Protein AF-A0A3B3X382-F1 (afdb_monomer)

Mean predicted aligned error: 16.46 Å

InterPro domains:
  IPR008952 Tetraspanin, EC2 domain superfamily [G3DSA:1.10.1450.10] (121-211)
  IPR008952 Tetraspanin, EC2 domain superfamily [SSF48652] (139-211)
  IPR018499 Tetraspanin/Peripherin [PF00335] (90-226)
  IPR018499 Tetraspanin/Peripherin [PTHR19282] (89-224)

Sequence (233 aa):
MKSNYKYLLTQAHHWERSIGQPRATQTDIGHANTNTFVRAIMRDKYILHVCFWKQRDLDRHSKKKVSRSGFKCLASVLTASPPCSLHGVICILLFFMIVLLVFIAEVAGAVVILVFRPQADALFEKIGTAAVANIKKDFGSSSDITGLWNTTMGTLKCCGFYNYTDFTESPYYTAHNNSYPPHCCPDSSPCNGTVNTDGCFPKIKMLIDKNTVVIVGAGLGIAALEVRPQLPS

Secondary structure (DSSP, 8-state):
--HHHHHHHHHHHHHHHHS------TTSSS---HHHHHHHHHH-TTHHHHHHHTTTSSSSS------TTSHHHHHHHHH------S-HHHHHHHHHHHHHHHHHHHHHHHHHHHHTHHHHHHHHHHHHHHHHHHHHHHBTTBHHHHHHHHHHHHHHT--SSS-GGGGTTSHHHHHTTTPPPGGG-SS-SS-SSPPP---HHHHHHHHHHHHHHHHHHHHHHHHHHHHS-----

Solvent-accessible surface area (backbone atoms only — not comparable to full-atom values): 13851 Å² total; per-residue (Å²): 127,74,68,64,54,56,55,53,51,54,52,52,56,53,47,61,69,66,56,67,75,77,78,76,60,92,72,76,82,79,70,79,50,69,69,59,56,55,49,50,70,72,62,48,94,49,68,81,49,53,74,64,52,71,72,68,73,80,80,80,84,73,101,64,95,63,88,70,69,73,71,52,56,65,52,54,68,69,73,63,68,72,84,89,80,84,56,77,65,59,60,53,51,53,51,52,53,53,49,52,52,50,52,53,50,53,53,52,50,51,50,50,55,65,74,42,46,74,58,47,56,58,47,51,52,54,49,47,54,52,48,39,53,45,35,28,66,33,23,65,72,35,69,67,57,33,51,51,50,52,49,51,18,60,74,67,72,15,10,46,57,72,25,47,70,39,41,59,80,4,49,37,17,68,73,48,81,74,40,76,62,55,62,26,22,88,88,46,71,76,61,89,74,64,65,39,65,47,8,37,53,62,49,50,52,51,53,46,68,73,42,40,69,59,55,52,49,52,52,52,51,51,55,51,63,70,63,51,77,86,68,87,127

Radius of gyration: 25.03 Å; Cα contacts (8 Å, |Δi|>4): 144; chains: 1; bounding box: 63×42×67 Å

Structure (mmCIF, N/CA/C/O backbone):
data_AF-A0A3B3X382-F1
#
_entry.id   AF-A0A3B3X382-F1
#
loop_
_atom_site.group_PDB
_atom_site.id
_atom_site.type_symbol
_atom_site.label_atom_id
_atom_site.label_alt_id
_atom_site.label_comp_id
_atom_site.label_asym_id
_atom_site.label_entity_id
_atom_site.label_seq_id
_atom_site.pdbx_PDB_ins_code
_atom_site.Cartn_x
_atom_site.Cartn_y
_atom_site.Cartn_z
_atom_site.occupancy
_atom_site.B_iso_or_equiv
_atom_site.auth_seq_id
_atom_site.auth_comp_id
_atom_site.auth_asym_id
_atom_site.auth_atom_id
_atom_site.pdbx_PDB_model_num
ATOM 1 N N . MET A 1 1 ? 39.954 -1.724 33.503 1.00 46.84 1 MET A N 1
ATOM 2 C CA . MET A 1 1 ? 38.634 -1.527 32.848 1.00 46.84 1 MET A CA 1
ATOM 3 C C . MET A 1 1 ? 38.536 -1.967 31.376 1.00 46.84 1 MET A C 1
ATOM 5 O O . MET A 1 1 ? 37.418 -2.128 30.916 1.00 46.84 1 MET A O 1
ATOM 9 N N . LYS A 1 2 ? 39.625 -2.221 30.623 1.00 48.00 2 LYS A N 1
ATOM 10 C CA . LYS A 1 2 ? 39.536 -2.706 29.218 1.00 48.00 2 LYS A CA 1
ATOM 11 C C . LYS A 1 2 ? 39.397 -4.235 29.042 1.00 48.00 2 LYS A C 1
ATOM 13 O O . LYS A 1 2 ? 39.002 -4.670 27.968 1.00 48.00 2 LYS A O 1
ATOM 18 N N . SER A 1 3 ? 39.681 -5.040 30.073 1.00 44.41 3 SER A N 1
ATOM 19 C CA . SER A 1 3 ? 39.637 -6.516 29.981 1.00 44.41 3 SER A CA 1
ATOM 20 C C . SER A 1 3 ? 38.204 -7.082 29.998 1.00 44.41 3 SER A C 1
ATOM 22 O O . SER A 1 3 ? 37.852 -7.927 29.180 1.00 44.41 3 SER A O 1
ATOM 24 N N . ASN A 1 4 ? 37.321 -6.524 30.835 1.00 47.81 4 ASN A N 1
ATOM 25 C CA . ASN A 1 4 ? 35.939 -7.012 30.976 1.00 47.81 4 ASN A CA 1
ATOM 26 C C . ASN A 1 4 ? 35.043 -6.716 29.759 1.00 47.8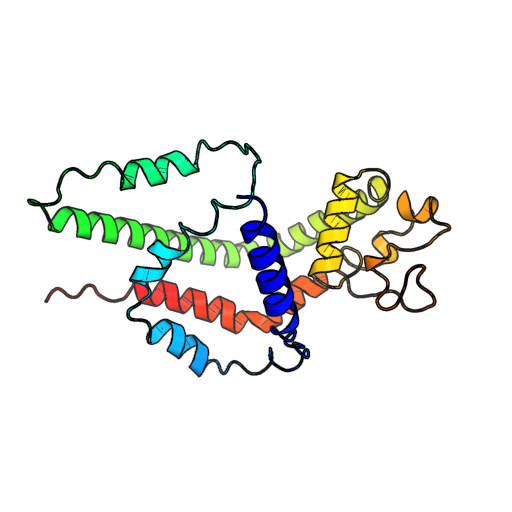1 4 ASN A C 1
ATOM 28 O O . ASN A 1 4 ? 34.087 -7.443 29.512 1.00 47.81 4 ASN A O 1
ATOM 32 N N . TYR A 1 5 ? 35.364 -5.691 28.962 1.00 46.56 5 TYR A N 1
ATOM 33 C CA . TYR A 1 5 ? 34.592 -5.354 27.762 1.00 46.56 5 TYR A CA 1
ATOM 34 C C . TYR A 1 5 ? 34.752 -6.402 26.649 1.00 46.56 5 TYR A C 1
ATOM 36 O O . TYR A 1 5 ? 33.772 -6.773 26.006 1.00 46.56 5 TYR A O 1
ATOM 44 N N . LYS A 1 6 ? 35.964 -6.948 26.463 1.00 58.41 6 LYS A N 1
ATOM 45 C CA . LYS A 1 6 ? 36.196 -8.021 25.481 1.00 58.41 6 LYS A CA 1
ATOM 46 C C . LYS A 1 6 ? 35.512 -9.326 25.885 1.00 58.41 6 LYS A C 1
ATOM 48 O O . LYS A 1 6 ? 34.996 -10.020 25.014 1.00 58.41 6 LYS A O 1
ATOM 53 N N . TYR A 1 7 ? 35.446 -9.627 27.182 1.00 50.66 7 TYR A N 1
ATOM 54 C CA . TYR A 1 7 ? 34.746 -10.816 27.674 1.00 50.66 7 TYR A CA 1
ATOM 55 C C . TYR A 1 7 ? 33.231 -10.729 27.416 1.00 50.66 7 TYR A C 1
ATOM 57 O O . TYR A 1 7 ? 32.628 -11.684 26.933 1.00 50.66 7 TYR A O 1
ATOM 65 N N . LEU A 1 8 ? 32.631 -9.552 27.625 1.00 52.00 8 LEU A N 1
ATOM 66 C CA . LEU A 1 8 ? 31.204 -9.315 27.370 1.00 52.00 8 LEU A CA 1
ATOM 67 C C . LEU A 1 8 ? 30.842 -9.322 25.874 1.00 52.00 8 LEU A C 1
ATOM 69 O O . LEU A 1 8 ? 29.814 -9.880 25.505 1.00 52.00 8 LEU A O 1
ATOM 73 N N . LEU A 1 9 ? 31.698 -8.780 25.002 1.00 59.16 9 LEU A N 1
ATOM 74 C CA . LEU A 1 9 ? 31.510 -8.861 23.544 1.00 59.16 9 LEU A CA 1
ATOM 75 C C . LEU A 1 9 ? 31.621 -10.294 23.010 1.00 59.16 9 LEU A C 1
ATOM 77 O O . LEU A 1 9 ? 30.890 -10.678 22.100 1.00 59.16 9 LEU A O 1
ATOM 81 N N . THR A 1 10 ? 32.513 -11.097 23.590 1.00 60.91 10 THR A N 1
ATOM 82 C CA . THR A 1 10 ? 32.693 -12.495 23.173 1.00 60.91 10 THR A CA 1
ATOM 83 C C . THR A 1 10 ? 31.496 -13.354 23.597 1.00 60.91 10 THR A C 1
ATOM 85 O O . THR A 1 10 ? 31.047 -14.194 22.824 1.00 60.91 10 THR A O 1
ATOM 88 N N . GLN A 1 11 ? 30.907 -13.083 24.768 1.00 53.78 11 GLN A N 1
ATOM 89 C CA . GLN A 1 11 ? 29.655 -13.708 25.218 1.00 53.78 11 GLN A CA 1
ATOM 90 C C . GLN A 1 11 ? 28.449 -13.271 24.359 1.00 53.78 11 GLN A C 1
ATOM 92 O O . GLN A 1 11 ? 27.610 -14.102 24.021 1.00 53.78 11 GLN A O 1
ATOM 97 N N . ALA A 1 12 ? 28.388 -12.001 23.933 1.00 48.72 12 ALA A N 1
ATOM 98 C CA . ALA A 1 12 ? 27.319 -11.493 23.065 1.00 48.72 12 ALA A CA 1
ATOM 99 C C . ALA A 1 12 ? 27.323 -12.150 21.670 1.00 48.72 12 ALA A C 1
ATOM 101 O O . ALA A 1 12 ? 26.281 -12.607 21.202 1.00 48.72 12 ALA A O 1
ATOM 102 N N . HIS A 1 13 ? 28.499 -12.302 21.050 1.00 50.91 13 HIS A N 1
ATOM 103 C CA . HIS A 1 13 ? 28.621 -12.985 19.757 1.00 50.91 13 HIS A CA 1
ATOM 104 C C . HIS A 1 13 ? 28.410 -14.504 19.838 1.00 50.91 13 HIS A C 1
ATOM 106 O O . HIS A 1 13 ? 27.998 -15.122 18.854 1.00 50.91 13 HIS A O 1
ATOM 112 N N . HIS A 1 14 ? 28.671 -15.125 20.993 1.00 44.22 14 HIS A N 1
ATOM 113 C CA . HIS A 1 14 ? 28.358 -16.538 21.210 1.00 44.22 14 HIS A CA 1
ATOM 114 C C . HIS A 1 14 ? 26.849 -16.762 21.405 1.00 44.22 14 HIS A C 1
ATOM 116 O O . HIS A 1 14 ? 26.319 -17.788 20.973 1.00 44.22 14 HIS A O 1
ATOM 122 N N . TRP A 1 15 ? 26.140 -15.790 21.990 1.00 39.81 15 TRP A N 1
ATOM 123 C CA . TRP A 1 15 ? 24.682 -15.816 22.115 1.00 39.81 15 TRP A CA 1
ATOM 124 C C . TRP A 1 15 ? 23.998 -15.640 20.751 1.00 39.81 15 TRP A C 1
ATOM 126 O O . TRP A 1 15 ? 23.155 -16.460 20.404 1.00 39.81 15 TRP A O 1
ATOM 136 N N . GLU A 1 16 ? 24.438 -14.692 19.910 1.00 42.34 16 GLU A N 1
ATOM 137 C CA . GLU A 1 16 ? 23.923 -14.516 18.532 1.00 42.34 16 GLU A CA 1
ATOM 138 C C . GLU A 1 16 ? 24.052 -15.773 17.661 1.00 42.34 16 GLU A C 1
ATOM 140 O O . GLU A 1 16 ? 23.190 -16.038 16.831 1.00 42.34 16 GLU A O 1
ATOM 145 N N . ARG A 1 17 ? 25.099 -16.583 17.868 1.00 45.19 17 ARG A N 1
ATOM 146 C CA . ARG A 1 17 ? 25.298 -17.841 17.130 1.00 45.19 17 ARG A CA 1
ATOM 147 C C . ARG A 1 17 ? 24.473 -19.013 17.681 1.00 45.19 17 ARG A C 1
ATOM 149 O O . ARG A 1 17 ? 24.296 -20.006 16.983 1.00 45.19 17 ARG A O 1
ATOM 156 N N . SER A 1 18 ? 23.986 -18.893 18.919 1.00 38.91 18 SER A N 1
ATOM 157 C CA . SER A 1 18 ? 23.162 -19.896 19.613 1.00 38.91 18 SER A CA 1
ATOM 158 C C . SER A 1 18 ? 21.662 -19.642 19.434 1.00 38.91 18 SER A C 1
ATOM 160 O O . SER A 1 18 ? 20.864 -20.569 19.564 1.00 38.91 18 SER A O 1
ATOM 162 N N . ILE A 1 19 ? 21.268 -18.414 19.073 1.00 42.94 19 ILE A N 1
ATOM 163 C CA . ILE A 1 19 ? 19.954 -18.144 18.488 1.00 42.94 19 ILE A CA 1
ATOM 164 C C . ILE A 1 19 ? 20.009 -18.639 17.044 1.00 42.94 19 ILE A C 1
ATOM 166 O O . ILE A 1 19 ? 20.238 -17.885 16.100 1.00 42.94 19 ILE A O 1
ATOM 170 N N . GLY A 1 20 ? 19.823 -19.947 16.881 1.00 34.75 20 GLY A N 1
ATOM 171 C CA . GLY A 1 20 ? 19.452 -20.512 15.599 1.00 34.75 20 GLY A CA 1
ATOM 172 C C . GLY A 1 20 ? 18.329 -19.665 15.017 1.00 34.75 20 GLY A C 1
ATOM 173 O O . GLY A 1 20 ? 17.266 -19.519 15.616 1.00 34.75 20 GLY A O 1
ATOM 174 N N . GLN A 1 21 ? 18.614 -19.064 13.868 1.00 37.41 21 GLN A N 1
ATOM 175 C CA . GLN A 1 21 ? 17.649 -18.439 12.987 1.00 37.41 21 GLN A CA 1
ATOM 176 C C . GLN A 1 21 ? 16.447 -19.388 12.893 1.00 37.41 21 GLN A C 1
ATOM 178 O O . GLN A 1 21 ? 16.615 -20.489 12.355 1.00 37.41 21 GLN A O 1
ATOM 183 N N . PRO A 1 22 ? 15.249 -19.045 13.408 1.00 36.03 22 PRO A N 1
ATOM 184 C CA . PRO A 1 22 ? 14.079 -19.784 12.998 1.00 36.03 22 PRO A CA 1
ATOM 185 C C . PRO A 1 22 ? 13.985 -19.515 11.503 1.00 36.03 22 PRO A C 1
ATOM 187 O O . PRO A 1 22 ? 13.697 -18.404 11.054 1.00 36.03 22 PRO A O 1
ATOM 190 N N . ARG A 1 23 ? 14.321 -20.532 10.712 1.00 33.91 23 ARG A N 1
ATOM 191 C CA . ARG A 1 23 ? 13.885 -20.624 9.333 1.00 33.91 23 ARG A CA 1
ATOM 192 C C . ARG A 1 23 ? 12.366 -20.635 9.425 1.00 33.91 23 ARG A C 1
ATOM 194 O O . ARG A 1 23 ? 11.769 -21.688 9.595 1.00 33.91 23 ARG A O 1
ATOM 201 N N . ALA A 1 24 ? 11.762 -19.452 9.388 1.00 33.94 24 ALA A N 1
ATOM 202 C CA . ALA A 1 24 ? 10.355 -19.301 9.095 1.00 33.94 24 ALA A CA 1
ATOM 203 C C . ALA A 1 24 ? 10.197 -19.769 7.650 1.00 33.94 24 ALA A C 1
ATOM 205 O O . ALA A 1 24 ? 10.313 -19.004 6.694 1.00 33.94 24 ALA A O 1
ATOM 206 N N . THR A 1 25 ? 10.054 -21.079 7.485 1.00 30.98 25 THR A N 1
ATOM 207 C CA . THR A 1 25 ? 9.439 -21.645 6.302 1.00 30.98 25 THR A CA 1
ATOM 208 C C . THR A 1 25 ? 8.085 -20.965 6.146 1.00 30.98 25 THR A C 1
ATOM 210 O O . THR A 1 25 ? 7.325 -20.835 7.103 1.00 30.98 25 THR A O 1
ATOM 213 N N . GLN A 1 26 ? 7.804 -20.513 4.927 1.00 39.62 26 GLN A N 1
ATOM 214 C CA . GLN A 1 26 ? 6.603 -19.804 4.469 1.00 39.62 26 GLN A CA 1
ATOM 215 C C . GLN A 1 26 ? 5.269 -20.545 4.764 1.00 39.62 26 GLN A C 1
ATOM 217 O O . GLN A 1 26 ? 4.202 -20.087 4.363 1.00 39.62 26 GLN A O 1
ATOM 222 N N . THR A 1 27 ? 5.302 -21.683 5.458 1.00 38.19 27 THR A N 1
ATOM 223 C CA . THR A 1 27 ? 4.185 -22.599 5.706 1.00 38.19 27 THR A CA 1
ATOM 224 C C . THR A 1 27 ? 3.409 -22.370 7.010 1.00 38.19 27 THR A C 1
ATOM 226 O O . THR A 1 27 ? 2.314 -22.908 7.116 1.00 38.19 27 THR A O 1
ATOM 229 N N . ASP A 1 28 ? 3.851 -21.513 7.941 1.00 32.03 28 ASP A N 1
ATOM 230 C CA . ASP A 1 28 ? 3.164 -21.341 9.245 1.00 32.03 28 ASP A CA 1
ATOM 231 C C . ASP A 1 28 ? 2.386 -20.019 9.422 1.00 32.03 28 ASP A C 1
ATOM 233 O O . ASP A 1 28 ? 1.991 -19.659 10.528 1.00 32.03 28 ASP A O 1
ATOM 237 N N . ILE A 1 29 ? 2.092 -19.293 8.335 1.00 41.31 29 ILE A N 1
ATOM 238 C CA . ILE A 1 29 ? 1.127 -18.164 8.355 1.00 41.31 29 ILE A CA 1
ATOM 239 C C . ILE A 1 29 ? -0.300 -18.651 8.002 1.00 41.31 29 ILE A C 1
ATOM 241 O O . ILE A 1 29 ? -1.272 -17.903 8.065 1.00 41.31 29 ILE A O 1
ATOM 245 N N . GLY A 1 30 ? -0.456 -19.937 7.675 1.00 38.25 30 GLY A N 1
ATOM 246 C CA . GLY A 1 30 ? -1.683 -20.503 7.111 1.00 38.25 30 GLY A CA 1
ATOM 247 C C . GLY A 1 30 ? -2.652 -21.191 8.076 1.00 38.25 30 GLY A C 1
ATOM 248 O O . GLY A 1 30 ? -3.590 -21.815 7.590 1.00 38.25 30 GLY A O 1
ATOM 249 N N . HIS A 1 31 ? -2.461 -21.142 9.401 1.00 38.25 31 HIS A N 1
ATOM 250 C CA . HIS A 1 31 ? -3.414 -21.793 10.317 1.00 38.25 31 HIS A CA 1
ATOM 251 C C . HIS A 1 31 ? -3.446 -21.223 11.744 1.00 38.25 31 HIS A C 1
ATOM 253 O O . HIS A 1 31 ? -3.571 -21.953 12.727 1.00 38.25 31 HIS A O 1
ATOM 259 N N . ALA A 1 32 ? -3.414 -19.897 11.896 1.00 41.94 32 ALA A N 1
ATOM 260 C CA . ALA A 1 32 ? -3.983 -19.307 13.105 1.00 41.94 32 ALA A CA 1
ATOM 261 C C . ALA A 1 32 ? -5.511 -19.446 13.011 1.00 41.94 32 ALA A C 1
ATOM 263 O O . ALA A 1 32 ? -6.191 -18.600 12.437 1.00 41.94 32 ALA A O 1
ATOM 264 N N . ASN A 1 33 ? -6.040 -20.561 13.523 1.00 47.16 33 ASN A N 1
ATOM 265 C CA . ASN A 1 33 ? -7.475 -20.789 13.676 1.00 47.16 33 ASN A CA 1
ATOM 266 C C . ASN A 1 33 ? -8.099 -19.530 14.304 1.00 47.16 33 ASN A C 1
ATOM 268 O O . ASN A 1 33 ? -7.611 -19.048 15.328 1.00 47.16 33 ASN A O 1
ATOM 272 N N . THR A 1 34 ? -9.158 -18.991 13.700 1.00 51.53 34 THR A N 1
ATOM 273 C CA . THR A 1 34 ? -9.897 -17.798 14.149 1.00 51.53 34 THR A CA 1
ATOM 274 C C . THR A 1 34 ? -10.239 -17.874 15.642 1.00 51.53 34 THR A C 1
ATOM 276 O O . THR A 1 34 ? -10.203 -16.873 16.356 1.00 51.53 34 THR A O 1
ATOM 279 N N . ASN A 1 35 ? -10.455 -19.093 16.146 1.00 49.22 35 ASN A N 1
ATOM 280 C CA . ASN A 1 35 ? -10.684 -19.378 17.558 1.00 49.22 35 ASN A CA 1
ATOM 281 C C . ASN A 1 35 ? -9.484 -19.052 18.463 1.00 49.22 35 ASN A C 1
ATOM 283 O O . ASN A 1 35 ? -9.688 -18.701 19.618 1.00 49.22 35 ASN A O 1
ATOM 287 N N . THR A 1 36 ? -8.243 -19.143 17.987 1.00 54.12 36 THR A N 1
ATOM 288 C CA . THR A 1 36 ? -7.028 -18.868 18.772 1.00 54.12 36 THR A CA 1
ATOM 289 C C . THR A 1 36 ? -6.787 -17.368 18.933 1.00 54.12 36 THR A C 1
ATOM 291 O O . THR A 1 36 ? -6.453 -16.932 20.031 1.00 54.12 36 THR A O 1
ATOM 294 N N . PHE A 1 37 ? -7.024 -16.570 17.885 1.00 47.50 37 PHE A N 1
ATOM 295 C CA . PHE A 1 37 ? -6.869 -15.110 17.925 1.00 47.50 37 PHE A CA 1
ATOM 296 C C . PHE A 1 37 ? -7.992 -14.435 18.724 1.00 47.50 37 PHE A C 1
ATOM 298 O O . PHE A 1 37 ? -7.721 -13.640 19.621 1.00 47.50 37 PHE A O 1
ATOM 305 N N . VAL A 1 38 ? -9.250 -14.839 18.501 1.00 48.66 38 VAL A N 1
ATOM 306 C CA . VAL A 1 38 ? -10.390 -14.358 19.302 1.00 48.66 38 VAL A CA 1
ATOM 307 C C . VAL A 1 38 ? -10.232 -14.768 20.770 1.00 48.66 38 VAL A C 1
ATOM 309 O O . VAL A 1 38 ? -10.476 -13.962 21.665 1.00 48.66 38 VAL A O 1
ATOM 312 N N . ARG A 1 39 ? -9.726 -15.979 21.052 1.00 45.72 39 ARG A N 1
ATOM 313 C CA . ARG A 1 39 ? -9.378 -16.388 22.423 1.00 45.72 39 ARG A CA 1
ATOM 314 C C . ARG A 1 39 ? -8.140 -15.687 22.989 1.00 45.72 39 ARG A C 1
ATOM 316 O O . ARG A 1 39 ? -7.978 -15.772 24.199 1.00 45.72 39 ARG A O 1
ATOM 323 N N . ALA A 1 40 ? -7.273 -15.062 22.192 1.00 49.91 40 ALA A N 1
ATOM 324 C CA . ALA A 1 40 ? -6.151 -14.255 22.686 1.00 49.91 40 ALA A CA 1
ATOM 325 C C . ALA A 1 40 ? -6.637 -12.856 23.091 1.00 49.91 40 ALA A C 1
ATOM 327 O O . ALA A 1 40 ? -6.379 -12.427 24.210 1.00 49.91 40 ALA A O 1
ATOM 328 N N . ILE A 1 41 ? -7.464 -12.219 22.252 1.00 44.41 41 ILE A N 1
ATOM 329 C CA . ILE A 1 41 ? -8.122 -10.941 22.576 1.00 44.41 41 ILE A CA 1
ATOM 330 C C . ILE A 1 41 ? -9.047 -11.088 23.797 1.00 44.41 41 ILE A C 1
ATOM 332 O O . ILE A 1 41 ? -9.083 -10.215 24.657 1.00 44.41 41 ILE A O 1
ATOM 336 N N . MET A 1 42 ? -9.768 -12.211 23.914 1.00 42.56 42 MET A N 1
ATOM 337 C CA . MET A 1 42 ? -10.732 -12.438 25.001 1.00 42.56 42 MET A CA 1
ATOM 338 C C . MET A 1 42 ? -10.133 -13.045 26.284 1.00 42.56 42 MET A C 1
ATOM 340 O O . MET A 1 42 ? -10.813 -13.018 27.310 1.00 42.56 42 MET A O 1
ATOM 344 N N . ARG A 1 43 ? -8.911 -13.612 26.271 1.00 41.91 43 ARG A N 1
ATOM 345 C CA . ARG A 1 43 ? -8.283 -14.174 27.493 1.00 41.91 43 ARG A CA 1
ATOM 346 C C . ARG A 1 43 ? -7.390 -13.210 28.250 1.00 41.91 43 ARG A C 1
ATOM 348 O O . ARG A 1 43 ? -7.087 -13.492 29.410 1.00 41.91 43 ARG A O 1
ATOM 355 N N . ASP A 1 44 ? -6.997 -12.092 27.659 1.00 41.81 44 ASP A N 1
ATOM 356 C CA . ASP A 1 44 ? -6.123 -11.169 28.359 1.00 41.81 44 ASP A CA 1
ATOM 357 C C . ASP A 1 44 ? -6.912 -10.261 29.306 1.00 41.81 44 ASP A C 1
ATOM 359 O O . ASP A 1 44 ? -7.407 -9.196 28.945 1.00 41.81 44 ASP A O 1
ATOM 363 N N . LYS A 1 45 ? -6.845 -10.599 30.600 1.00 44.75 45 LYS A N 1
ATOM 364 C CA . LYS A 1 45 ? -6.917 -9.621 31.704 1.00 44.75 45 LYS A CA 1
ATOM 365 C C . LYS A 1 45 ? -5.804 -8.541 31.621 1.00 44.75 45 LYS A C 1
ATOM 367 O O . LYS A 1 45 ? -5.662 -7.737 32.535 1.00 44.75 45 LYS A O 1
ATOM 372 N N . TYR A 1 46 ? -5.030 -8.508 30.531 1.00 43.34 46 TYR A N 1
ATOM 373 C CA . TYR A 1 46 ? -3.830 -7.710 30.293 1.00 43.34 46 TYR A CA 1
ATOM 374 C C . TYR A 1 46 ? -3.974 -6.629 29.206 1.00 43.34 46 TYR A C 1
ATOM 376 O O . TYR A 1 46 ? -2.987 -5.962 28.902 1.00 43.34 46 TYR A O 1
ATOM 384 N N . ILE A 1 47 ? -5.169 -6.355 28.661 1.00 41.81 47 ILE A N 1
ATOM 385 C CA . ILE A 1 47 ? -5.369 -5.192 27.761 1.00 41.81 47 ILE A CA 1
ATOM 386 C C . ILE A 1 47 ? -5.051 -3.855 28.463 1.00 41.81 47 ILE A C 1
ATOM 388 O O . ILE A 1 47 ? -4.573 -2.918 27.826 1.00 41.81 47 ILE A O 1
ATOM 392 N N . LEU A 1 48 ? -5.153 -3.795 29.795 1.00 40.47 48 LEU A N 1
ATOM 393 C CA . LEU A 1 48 ? -4.647 -2.670 30.596 1.00 40.47 48 LEU A CA 1
ATOM 394 C C . LEU A 1 48 ? -3.111 -2.518 30.565 1.00 40.47 48 LEU A C 1
ATOM 396 O O . LEU A 1 48 ? -2.592 -1.443 30.851 1.00 40.47 48 LEU A O 1
ATOM 400 N N . HIS A 1 49 ? -2.365 -3.559 30.191 1.00 35.53 49 HIS A N 1
ATOM 401 C CA . HIS A 1 49 ? -0.900 -3.572 30.202 1.00 35.53 49 HIS A CA 1
ATOM 402 C C . HIS A 1 49 ? -0.271 -3.155 28.858 1.00 35.53 49 HIS A C 1
ATOM 404 O O . HIS A 1 49 ? 0.877 -2.704 28.825 1.00 35.53 49 HIS A O 1
ATOM 410 N N . VAL A 1 50 ? -1.013 -3.241 27.746 1.00 40.91 50 VAL A N 1
ATOM 411 C CA . VAL A 1 50 ? -0.496 -2.901 26.404 1.00 40.91 50 VAL A CA 1
ATOM 412 C C . VAL A 1 50 ? -0.350 -1.384 26.215 1.00 40.91 50 VAL A C 1
ATOM 414 O O . VAL A 1 50 ? 0.633 -0.944 25.613 1.00 40.91 50 VAL A O 1
ATOM 417 N N . CYS A 1 51 ? -1.215 -0.571 26.838 1.00 41.59 51 CYS A N 1
ATOM 418 C CA . CYS A 1 51 ? -1.024 0.887 26.902 1.00 41.59 51 CYS A CA 1
ATOM 419 C C . CYS A 1 51 ? 0.271 1.286 27.631 1.00 41.59 51 CYS A C 1
ATOM 421 O O . CYS A 1 51 ? 0.863 2.315 27.315 1.00 41.59 51 CYS A O 1
ATOM 423 N N . PHE A 1 52 ? 0.757 0.464 28.567 1.00 38.84 52 PHE A N 1
ATOM 424 C CA . PHE A 1 52 ? 1.965 0.768 29.337 1.00 38.84 52 PHE A CA 1
ATOM 425 C C . PHE A 1 52 ? 3.260 0.298 28.652 1.00 38.84 52 PHE A C 1
ATOM 427 O O . PHE A 1 52 ? 4.324 0.879 28.870 1.00 38.84 52 PHE A O 1
ATOM 434 N N . TRP A 1 53 ? 3.195 -0.733 27.799 1.00 31.16 53 TRP A N 1
ATOM 435 C CA . TRP A 1 53 ? 4.387 -1.314 27.164 1.00 31.16 53 TRP A CA 1
ATOM 436 C C . TRP A 1 53 ? 4.731 -0.730 25.788 1.00 31.16 53 TRP A C 1
ATOM 438 O O . TRP A 1 53 ? 5.916 -0.622 25.469 1.00 31.16 53 TRP A O 1
ATOM 448 N N . LYS A 1 54 ? 3.759 -0.250 24.994 1.00 37.22 54 LYS A N 1
ATOM 449 C CA . LYS A 1 54 ? 4.073 0.381 23.691 1.00 37.22 54 LYS A CA 1
ATOM 450 C C . LYS A 1 54 ? 4.779 1.740 23.830 1.00 37.22 54 LYS A C 1
ATOM 452 O O . LYS A 1 54 ? 5.436 2.188 22.893 1.00 37.22 54 LYS A O 1
ATOM 457 N N . GLN A 1 55 ? 4.721 2.346 25.015 1.00 35.56 55 GLN A N 1
ATOM 458 C CA . GLN A 1 55 ? 5.379 3.615 25.321 1.00 35.56 55 GLN A CA 1
ATOM 459 C C . GLN A 1 55 ? 6.887 3.475 25.617 1.00 35.56 55 GLN A C 1
ATOM 461 O O . GLN A 1 55 ? 7.603 4.471 25.574 1.00 35.56 55 GLN A O 1
ATOM 466 N N . ARG A 1 56 ? 7.403 2.268 25.910 1.00 45.41 56 ARG A N 1
ATOM 467 C CA . ARG A 1 56 ? 8.795 2.085 26.377 1.00 45.41 56 ARG A CA 1
ATOM 468 C C . ARG A 1 56 ? 9.806 1.737 25.273 1.00 45.41 56 ARG A C 1
ATOM 470 O O . ARG A 1 56 ? 11.002 1.905 25.490 1.00 45.41 56 ARG A O 1
ATOM 477 N N . ASP A 1 57 ? 9.355 1.300 24.097 1.00 38.56 57 ASP A N 1
ATOM 478 C CA . ASP A 1 57 ? 10.246 0.701 23.083 1.00 38.56 57 ASP A CA 1
ATOM 479 C C . ASP A 1 57 ? 10.662 1.635 21.926 1.00 38.56 57 ASP A C 1
ATOM 481 O O . ASP A 1 57 ? 11.529 1.296 21.125 1.00 38.56 57 ASP A O 1
ATOM 485 N N . LEU A 1 58 ? 10.104 2.848 21.837 1.00 43.94 58 LEU A N 1
ATOM 486 C CA . LEU A 1 58 ? 10.426 3.811 20.767 1.00 43.94 58 LEU A CA 1
ATOM 487 C C . LEU A 1 58 ? 11.467 4.880 21.147 1.00 43.94 58 LEU A C 1
ATOM 489 O O . LEU A 1 58 ? 11.647 5.834 20.394 1.00 43.94 58 LEU A O 1
ATOM 493 N N . ASP A 1 59 ? 12.187 4.724 22.264 1.00 45.81 59 ASP A N 1
ATOM 494 C CA . ASP A 1 59 ? 13.165 5.731 22.727 1.00 45.81 59 ASP A CA 1
ATOM 495 C C . ASP A 1 59 ? 14.642 5.288 22.642 1.00 45.81 59 ASP A C 1
ATOM 497 O O . ASP A 1 59 ? 15.527 6.028 23.068 1.00 45.81 59 ASP A O 1
ATOM 501 N N . ARG A 1 60 ? 14.964 4.118 22.054 1.00 53.50 60 ARG A N 1
ATOM 502 C CA . ARG A 1 60 ? 16.367 3.638 21.988 1.00 53.50 60 ARG A CA 1
ATOM 503 C C . ARG A 1 60 ? 17.121 3.901 20.674 1.00 53.50 60 ARG A C 1
ATOM 505 O O . ARG A 1 60 ? 18.344 3.840 20.705 1.00 53.50 60 ARG A O 1
ATOM 512 N N . HIS A 1 61 ? 16.484 4.217 19.536 1.00 47.09 61 HIS A N 1
ATOM 513 C CA . HIS A 1 61 ? 17.209 4.109 18.248 1.00 47.09 61 HIS A CA 1
ATOM 514 C C . HIS A 1 61 ? 17.039 5.180 17.156 1.00 47.09 61 HIS A C 1
ATOM 516 O O . HIS A 1 61 ? 17.529 4.962 16.051 1.00 47.09 61 HIS A O 1
ATOM 522 N N . SER A 1 62 ? 16.470 6.367 17.404 1.00 39.44 62 SER A N 1
ATOM 523 C CA . SER A 1 62 ? 16.462 7.401 16.348 1.00 39.44 62 SER A CA 1
ATOM 524 C C . SER A 1 62 ? 16.790 8.806 16.839 1.00 39.44 62 SER A C 1
ATOM 526 O O . SER A 1 62 ? 15.939 9.557 17.313 1.00 39.44 62 SER A O 1
ATOM 528 N N . LYS A 1 63 ? 18.052 9.204 16.632 1.00 47.06 63 LYS A N 1
ATOM 529 C CA . LYS A 1 63 ? 18.440 10.612 16.508 1.00 47.06 63 LYS A CA 1
ATOM 530 C C . LYS A 1 63 ? 17.882 11.176 15.194 1.00 47.06 63 LYS A C 1
ATOM 532 O O . LYS A 1 63 ? 18.626 11.356 14.238 1.00 47.06 63 LYS A O 1
ATOM 537 N N . LYS A 1 64 ? 16.586 11.485 15.137 1.00 40.38 64 LYS A N 1
ATOM 538 C CA . LYS A 1 64 ? 16.017 12.373 14.110 1.00 40.38 64 LYS A CA 1
ATOM 539 C C . LYS A 1 64 ? 15.004 13.312 14.766 1.00 40.38 64 LYS A C 1
ATOM 541 O O . LYS A 1 64 ? 13.966 12.881 15.257 1.00 40.38 64 LYS A O 1
ATOM 546 N N . LYS A 1 65 ? 15.329 14.611 14.807 1.00 42.50 65 LYS A N 1
ATOM 547 C CA . LYS A 1 65 ? 14.412 15.692 15.207 1.00 42.50 65 LYS A CA 1
ATOM 548 C C . LYS A 1 65 ? 13.342 15.851 14.120 1.00 42.50 65 LYS A C 1
ATOM 550 O O . LYS A 1 65 ? 13.457 16.718 13.265 1.00 42.50 65 LYS A O 1
ATOM 555 N N . VAL A 1 66 ? 12.314 15.011 14.150 1.00 44.03 66 VAL A N 1
ATOM 556 C CA . VAL A 1 66 ? 11.028 15.319 13.512 1.00 44.03 66 VAL A CA 1
ATOM 557 C C . VAL A 1 66 ? 10.191 16.112 14.512 1.00 44.03 66 VAL A C 1
ATOM 559 O O . VAL A 1 66 ? 10.183 15.799 15.704 1.00 44.03 66 VAL A O 1
ATOM 562 N N . SER A 1 67 ? 9.567 17.183 14.014 1.00 40.69 67 SER A N 1
ATOM 563 C CA . SER A 1 67 ? 8.771 18.179 14.736 1.00 40.69 67 SER A CA 1
ATOM 564 C C . SER A 1 67 ? 7.876 17.545 15.805 1.00 40.69 67 SER A C 1
ATOM 566 O O . SER A 1 67 ? 6.814 16.982 15.554 1.00 40.69 67 SER A O 1
ATOM 568 N N . ARG A 1 68 ? 8.376 17.616 17.037 1.00 45.91 68 ARG A N 1
ATOM 569 C CA . ARG A 1 68 ? 7.898 16.933 18.240 1.00 45.91 68 ARG A CA 1
ATOM 570 C C . ARG A 1 68 ? 6.914 17.840 18.993 1.00 45.91 68 ARG A C 1
ATOM 572 O O . ARG A 1 68 ? 7.033 17.970 20.207 1.00 45.91 68 ARG A O 1
ATOM 579 N N . SER A 1 69 ? 6.015 18.527 18.283 1.00 37.84 69 SER A N 1
ATOM 580 C CA . SER A 1 69 ? 5.041 19.450 18.898 1.00 37.84 69 SER A CA 1
ATOM 581 C C . SER A 1 69 ? 3.655 18.831 19.102 1.00 37.84 69 SER A C 1
ATOM 583 O O . SER A 1 69 ? 2.998 19.186 20.069 1.00 37.84 69 SER A O 1
ATOM 585 N N . GLY A 1 70 ? 3.236 17.848 18.295 1.00 42.50 70 GLY A N 1
ATOM 586 C CA . GLY A 1 70 ? 1.923 17.199 18.471 1.00 42.50 70 GLY A CA 1
ATOM 587 C C . GLY A 1 70 ? 1.882 16.170 19.610 1.00 42.50 70 GLY A C 1
ATOM 588 O O . GLY A 1 70 ? 0.957 16.149 20.413 1.00 42.50 70 GLY A O 1
ATOM 589 N N . PHE A 1 71 ? 2.929 15.351 19.747 1.00 50.00 71 PHE A N 1
ATOM 590 C CA . PHE A 1 71 ? 2.958 14.259 20.733 1.00 50.00 71 PHE A CA 1
ATOM 591 C C . PHE A 1 71 ? 3.318 14.702 22.161 1.00 50.00 71 PHE A C 1
ATOM 593 O O . PHE A 1 71 ? 3.191 13.925 23.105 1.00 50.00 71 PHE A O 1
ATOM 600 N N . LYS A 1 72 ? 3.761 15.953 22.340 1.00 42.22 72 LYS A N 1
ATOM 601 C CA . LYS A 1 72 ? 4.046 16.512 23.670 1.00 42.22 72 LYS A CA 1
ATOM 602 C C . LYS A 1 72 ? 2.783 16.919 24.425 1.00 42.22 72 LYS A C 1
ATOM 604 O O . LYS A 1 72 ? 2.837 16.982 25.642 1.00 42.22 72 LYS A O 1
ATOM 609 N N . CYS A 1 73 ? 1.650 17.137 23.756 1.00 46.69 73 CYS A N 1
ATOM 610 C CA . CYS A 1 73 ? 0.408 17.476 24.454 1.00 46.69 73 CYS A CA 1
ATOM 611 C C . CYS A 1 73 ? -0.207 16.271 25.180 1.00 46.69 73 CYS A C 1
ATOM 613 O O . CYS A 1 73 ? -0.694 16.433 26.294 1.00 46.69 73 CYS A O 1
ATOM 615 N N . LEU A 1 74 ? -0.116 15.060 24.616 1.00 50.12 74 LEU A N 1
ATOM 616 C CA . LEU A 1 74 ? -0.701 13.867 25.242 1.00 50.12 74 LEU A CA 1
ATOM 617 C C . LEU A 1 74 ? 0.056 13.449 26.517 1.00 50.12 74 LEU A C 1
ATOM 619 O O . LEU A 1 74 ? -0.557 13.049 27.500 1.00 50.12 74 LEU A O 1
ATOM 623 N N . ALA A 1 75 ? 1.385 13.601 26.528 1.00 51.34 75 ALA A N 1
ATOM 624 C CA . ALA A 1 75 ? 2.208 13.309 27.701 1.00 51.34 75 ALA A CA 1
ATOM 625 C C . ALA A 1 75 ? 2.015 14.338 28.831 1.00 51.34 75 ALA A C 1
ATOM 627 O O . ALA A 1 75 ? 1.973 13.947 29.993 1.00 51.34 75 ALA A O 1
ATOM 628 N N . SER A 1 76 ? 1.812 15.622 28.511 1.00 46.97 76 SER A N 1
ATOM 629 C CA . SER A 1 76 ? 1.567 16.663 29.522 1.00 46.97 76 SER A CA 1
ATOM 630 C C . SER A 1 76 ? 0.233 16.495 30.256 1.00 46.97 76 SER A C 1
ATOM 632 O O . SER A 1 76 ? 0.135 16.874 31.419 1.00 46.97 76 SER A O 1
ATOM 634 N N . VAL A 1 77 ? -0.775 15.896 29.611 1.00 55.44 77 VAL A N 1
ATOM 635 C CA . VAL A 1 77 ? -2.061 15.556 30.251 1.00 55.44 77 VAL A CA 1
ATOM 636 C C . VAL A 1 77 ? -1.913 14.374 31.221 1.00 55.44 77 VAL A C 1
ATOM 638 O O . VAL A 1 77 ? -2.621 14.310 32.219 1.00 55.44 77 VAL A O 1
ATOM 641 N N . LEU A 1 78 ? -0.957 13.470 30.978 1.00 54.72 78 LEU A N 1
ATOM 642 C CA . LEU A 1 78 ? -0.705 12.291 31.818 1.00 54.72 78 LEU A CA 1
ATOM 643 C C . LEU A 1 78 ? 0.310 12.537 32.950 1.00 54.72 78 LEU A C 1
ATOM 645 O O . LEU A 1 78 ? 0.290 11.806 33.935 1.00 54.72 78 LEU A O 1
ATOM 649 N N . THR A 1 79 ? 1.180 13.551 32.848 1.00 55.59 79 THR A N 1
ATOM 650 C CA . THR A 1 79 ? 2.189 13.862 33.886 1.00 55.59 79 THR A CA 1
ATOM 651 C C . THR A 1 79 ? 1.823 15.025 34.810 1.00 55.59 79 THR A C 1
ATOM 653 O O . THR A 1 79 ? 2.584 15.328 35.724 1.00 55.59 79 THR A O 1
ATOM 656 N N . ALA A 1 80 ? 0.676 15.676 34.610 1.00 48.22 80 ALA A N 1
ATOM 657 C CA . ALA A 1 80 ? 0.130 16.671 35.533 1.00 48.22 80 ALA A CA 1
ATOM 658 C C . ALA A 1 80 ? -1.068 16.090 36.297 1.00 48.22 80 ALA A C 1
ATOM 660 O O . ALA A 1 80 ? -2.184 16.589 36.212 1.00 48.22 80 ALA A O 1
ATOM 661 N N . SER A 1 81 ? -0.849 15.003 37.034 1.00 56.88 81 SER A N 1
ATOM 662 C CA . SER A 1 81 ? -1.825 14.515 38.006 1.00 56.88 81 SER A CA 1
ATOM 663 C C . SER A 1 81 ? -1.679 15.294 39.322 1.00 56.88 81 SER A C 1
ATOM 665 O O . SER A 1 81 ? -0.693 15.070 40.032 1.00 56.88 81 SER A O 1
ATOM 667 N N . PRO A 1 82 ? -2.633 16.160 39.719 1.00 54.72 82 PRO A N 1
ATOM 668 C CA . PRO A 1 82 ? -2.905 16.346 41.138 1.00 54.72 82 PRO A CA 1
ATOM 669 C C . PRO A 1 82 ? -3.357 14.996 41.731 1.00 54.72 82 PRO A C 1
ATOM 671 O O . PRO A 1 82 ? -3.941 14.176 41.012 1.00 54.72 82 PRO A O 1
ATOM 674 N N . PRO A 1 83 ? -3.070 14.719 43.015 1.00 52.16 83 PRO A N 1
ATOM 675 C CA . PRO A 1 83 ? -3.408 13.449 43.646 1.00 52.16 83 PRO A CA 1
ATOM 676 C C . PRO A 1 83 ? -4.914 13.200 43.526 1.00 52.16 83 PRO A C 1
ATOM 678 O O . PRO A 1 83 ? -5.731 13.918 44.103 1.00 52.16 83 PRO A O 1
ATOM 681 N N . CYS A 1 84 ? -5.286 12.184 42.746 1.00 54.09 84 CYS A N 1
ATOM 682 C CA . CYS A 1 84 ? -6.659 11.705 42.631 1.00 54.09 84 CYS A CA 1
ATOM 683 C C . CYS A 1 84 ? -7.045 10.969 43.919 1.00 54.09 84 CYS A C 1
ATOM 685 O O . CYS A 1 84 ? -7.157 9.750 43.933 1.00 54.09 84 CYS A O 1
ATOM 687 N N . SER A 1 85 ? -7.238 11.720 45.003 1.00 57.78 85 SER A N 1
ATOM 688 C CA . SER A 1 85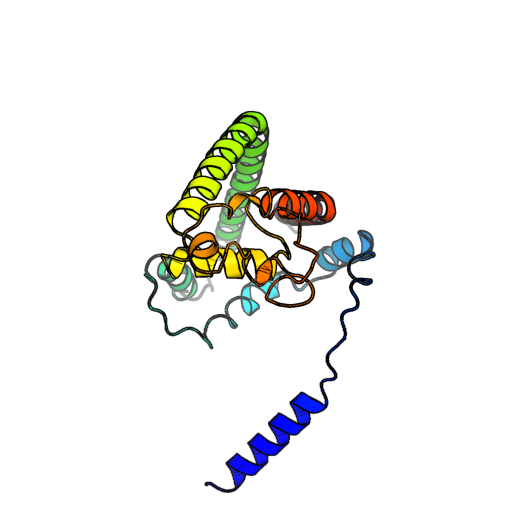 ? -7.720 11.196 46.285 1.00 57.78 85 SER A CA 1
ATOM 689 C C . SER A 1 85 ? -9.033 11.836 46.744 1.00 57.78 85 SER A C 1
ATOM 691 O O . SER A 1 85 ? -9.369 11.711 47.915 1.00 57.78 85 SER A O 1
ATOM 693 N N . LEU A 1 86 ? -9.813 12.495 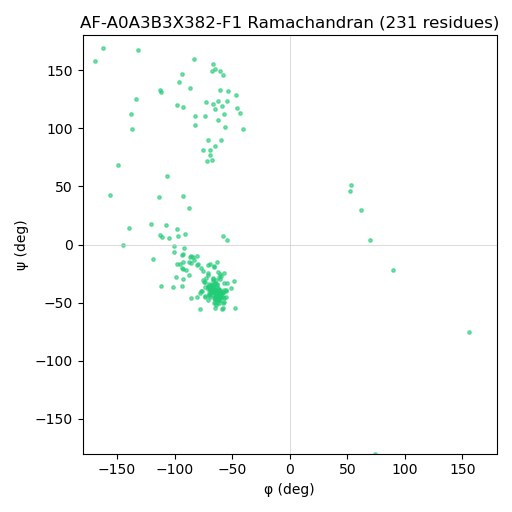45.866 1.00 46.66 86 LEU A N 1
ATOM 694 C CA . LEU A 1 86 ? -11.126 13.026 46.287 1.00 46.66 86 LEU A CA 1
ATOM 695 C C . LEU A 1 86 ? -12.285 13.019 45.262 1.00 46.66 86 LEU A C 1
ATOM 697 O O . LEU A 1 86 ? -13.388 13.385 45.636 1.00 46.66 86 LEU A O 1
ATOM 701 N N . HIS A 1 87 ? -12.127 12.554 44.013 1.00 53.59 87 HIS A N 1
ATOM 702 C CA . HIS A 1 87 ? -13.258 12.481 43.058 1.00 53.59 87 HIS A CA 1
ATOM 703 C C . HIS A 1 87 ? -13.136 11.317 42.052 1.00 53.59 87 HIS A C 1
ATOM 705 O O . HIS A 1 87 ? -12.961 11.530 40.854 1.00 53.59 87 HIS A O 1
ATOM 711 N N . GLY A 1 88 ? -13.259 10.067 42.513 1.00 61.12 88 GLY A N 1
ATOM 712 C CA . GLY A 1 88 ? -13.178 8.873 41.646 1.00 61.12 88 GLY A CA 1
ATOM 713 C C . GLY A 1 88 ? -14.186 8.845 40.483 1.00 61.12 88 GLY A C 1
ATOM 714 O O . GLY A 1 88 ? -13.912 8.253 39.442 1.00 61.12 88 GLY A O 1
ATOM 715 N N . VAL A 1 89 ? -15.312 9.555 40.613 1.00 68.31 89 VAL A N 1
ATOM 716 C CA . VAL A 1 89 ? -16.347 9.656 39.571 1.00 68.31 89 VAL A CA 1
ATOM 717 C C . VAL A 1 89 ? -15.889 10.437 38.334 1.00 68.31 89 VAL A C 1
ATOM 719 O O . VAL A 1 89 ? -16.241 10.066 37.219 1.00 68.31 89 VAL A O 1
ATOM 722 N N . ILE A 1 90 ? -15.052 11.470 38.486 1.00 72.62 90 ILE A N 1
ATOM 723 C CA . ILE A 1 90 ? -14.635 12.323 37.358 1.00 72.62 90 ILE A CA 1
ATOM 724 C C . ILE A 1 90 ? -13.693 11.557 36.419 1.00 72.62 90 ILE A C 1
ATOM 726 O O . ILE A 1 90 ? -13.811 11.665 35.202 1.00 72.62 90 ILE A O 1
ATOM 730 N N . CYS A 1 91 ? -12.799 10.725 36.960 1.00 71.00 91 CYS A N 1
ATOM 731 C CA . CYS A 1 91 ? -11.873 9.922 36.157 1.00 71.00 91 CYS A CA 1
ATOM 732 C C . CYS A 1 91 ? -12.596 8.866 35.306 1.00 71.00 91 CYS A C 1
ATOM 734 O O . CYS A 1 91 ? -12.226 8.658 34.151 1.00 71.00 91 CYS A O 1
ATOM 736 N N . ILE A 1 92 ? -13.642 8.233 35.850 1.00 77.06 92 ILE A N 1
ATOM 737 C CA . ILE A 1 92 ? -14.443 7.234 35.126 1.00 77.06 92 ILE A CA 1
ATOM 738 C C . ILE A 1 92 ? -15.278 7.909 34.032 1.00 77.06 92 ILE A C 1
ATOM 740 O O . ILE A 1 92 ? -15.315 7.418 32.906 1.00 77.06 92 ILE A O 1
ATOM 744 N N . LEU A 1 93 ? -15.879 9.068 34.321 1.00 77.31 93 LEU A N 1
ATOM 745 C CA . LEU A 1 93 ? -16.643 9.833 33.332 1.00 77.31 93 LEU A CA 1
ATOM 746 C C . LEU A 1 93 ? -15.762 10.318 32.173 1.00 77.31 93 LEU A C 1
ATOM 748 O O . LEU A 1 93 ? -16.154 10.196 31.018 1.00 77.31 93 LEU A O 1
ATOM 752 N N . LEU A 1 94 ? -14.552 10.812 32.450 1.00 79.38 94 LEU A N 1
ATOM 753 C CA . LEU A 1 94 ? -13.614 11.217 31.397 1.00 79.38 94 LEU A CA 1
ATOM 754 C C . LEU A 1 94 ? -13.170 10.031 30.534 1.00 79.38 94 LEU A C 1
ATOM 756 O O . LEU A 1 94 ? -13.114 10.152 29.312 1.00 79.38 94 LEU A O 1
ATOM 760 N N . PHE A 1 95 ? -12.899 8.878 31.149 1.00 78.62 95 PHE A N 1
ATOM 761 C CA . P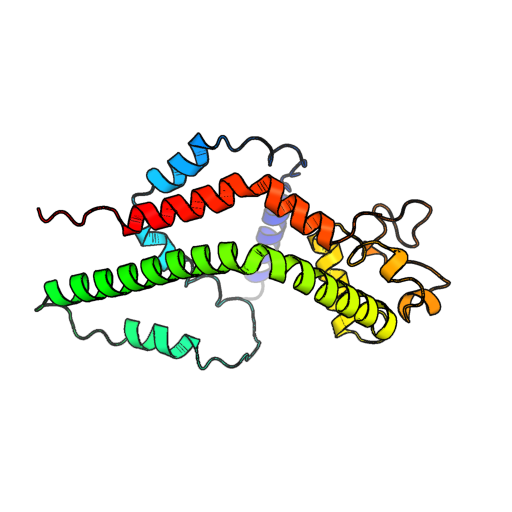HE A 1 95 ? -12.573 7.656 30.418 1.00 78.62 95 PHE A CA 1
ATOM 762 C C . PHE A 1 95 ? -13.735 7.204 29.520 1.00 78.62 95 PHE A C 1
ATOM 764 O O . PHE A 1 95 ? -13.524 6.948 28.336 1.00 78.62 95 PHE A O 1
ATOM 771 N N . PHE A 1 96 ? -14.963 7.193 30.048 1.00 79.31 96 PHE A N 1
ATOM 772 C CA . PHE A 1 96 ? -16.174 6.882 29.285 1.00 79.31 96 PHE A CA 1
ATOM 773 C C . PHE A 1 96 ? -16.356 7.822 28.089 1.00 79.31 96 PHE A C 1
ATOM 775 O O . PHE A 1 96 ? -16.616 7.369 26.978 1.00 79.31 96 PHE A O 1
ATOM 782 N N . MET A 1 97 ? -16.159 9.127 28.295 1.00 83.94 97 MET A N 1
ATOM 783 C CA . MET A 1 97 ? -16.275 10.126 27.232 1.00 83.94 97 MET A CA 1
ATOM 784 C C . MET A 1 97 ? -15.237 9.925 26.124 1.00 83.94 97 MET A C 1
ATOM 786 O O . MET A 1 97 ? -15.574 10.053 24.951 1.00 83.94 97 MET A O 1
ATOM 790 N N . ILE A 1 98 ? -13.991 9.586 26.465 1.00 86.00 98 ILE A N 1
ATOM 791 C CA . ILE A 1 98 ? -12.947 9.316 25.465 1.00 86.00 98 ILE A CA 1
ATOM 792 C C . ILE A 1 98 ? -13.291 8.065 24.652 1.00 86.00 98 ILE A C 1
ATOM 794 O O . ILE A 1 98 ? -13.215 8.105 23.427 1.00 86.00 98 ILE A O 1
ATOM 798 N N . VAL A 1 99 ? -13.707 6.980 25.313 1.00 84.44 99 VAL A N 1
ATOM 799 C CA . VAL A 1 99 ? -14.099 5.731 24.638 1.00 84.44 99 VAL A CA 1
ATOM 800 C C . VAL A 1 99 ? -15.304 5.955 23.718 1.00 84.44 99 VAL A C 1
ATOM 802 O O . VAL A 1 99 ? -15.292 5.521 22.572 1.00 84.44 99 VAL A O 1
ATOM 805 N N . LEU A 1 100 ? -16.305 6.720 24.164 1.00 84.2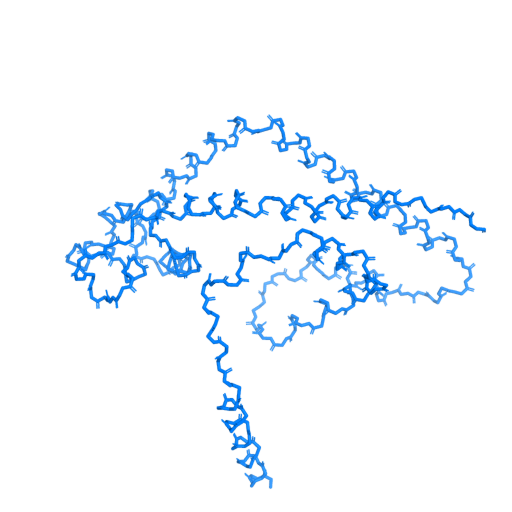5 100 LEU A N 1
ATOM 806 C CA . LEU A 1 100 ? -17.468 7.073 23.347 1.00 84.25 100 LEU A CA 1
ATOM 807 C C . LEU A 1 100 ? -17.082 7.852 22.077 1.00 84.25 100 LEU A C 1
ATOM 809 O O . LEU A 1 100 ? -17.653 7.625 21.011 1.00 84.25 100 LEU A O 1
ATOM 813 N N . LEU A 1 101 ? -16.113 8.768 22.171 1.00 88.44 101 LEU A N 1
ATOM 814 C CA . LEU A 1 101 ? -15.629 9.519 21.010 1.00 88.44 101 LEU A CA 1
ATOM 815 C C . LEU A 1 101 ? -14.907 8.623 19.998 1.00 88.44 101 LEU A C 1
ATOM 817 O O . LEU A 1 101 ? -15.063 8.834 18.794 1.00 88.44 101 LEU A O 1
ATOM 821 N N . VAL A 1 102 ? -14.150 7.626 20.467 1.00 89.00 102 VAL A N 1
ATOM 822 C CA . VAL A 1 102 ? -13.508 6.639 19.586 1.00 89.00 102 VAL A CA 1
ATOM 823 C C . VAL A 1 102 ? -14.568 5.807 18.869 1.00 89.00 102 VAL A C 1
ATOM 825 O O . VAL A 1 102 ? -14.534 5.753 17.642 1.00 89.00 102 VAL A O 1
ATOM 828 N N . PHE A 1 103 ? -15.580 5.304 19.581 1.00 87.38 103 PHE A N 1
ATOM 829 C CA . PHE A 1 103 ? -16.685 4.552 18.981 1.00 87.38 103 PHE A CA 1
ATOM 830 C C . PHE A 1 103 ? -17.400 5.335 17.865 1.00 87.38 103 PHE A C 1
ATOM 832 O O . PHE A 1 103 ? -17.643 4.821 16.771 1.00 87.38 103 PHE A O 1
ATOM 839 N N . ILE A 1 104 ? -17.703 6.617 18.104 1.00 91.38 104 ILE A N 1
ATOM 840 C CA . ILE A 1 104 ? -18.324 7.484 17.089 1.00 91.38 104 ILE A CA 1
ATOM 841 C C . ILE A 1 104 ? -17.400 7.647 15.872 1.00 91.38 104 ILE A C 1
ATOM 843 O O . ILE A 1 104 ? -17.874 7.606 14.734 1.00 91.38 104 ILE A O 1
ATOM 847 N N . ALA A 1 105 ? -16.091 7.809 16.088 1.00 92.06 105 ALA A N 1
ATOM 848 C CA . ALA A 1 105 ? -15.116 7.907 15.006 1.00 92.06 105 ALA A CA 1
ATOM 849 C C . ALA A 1 105 ? -14.999 6.599 14.202 1.00 92.06 105 ALA A C 1
ATOM 851 O O . ALA A 1 105 ? -14.897 6.657 12.976 1.00 92.06 105 ALA A O 1
ATOM 852 N N . GLU A 1 106 ? -15.069 5.434 14.853 1.00 89.06 106 GLU A N 1
ATOM 853 C CA . GLU A 1 106 ? -15.076 4.128 14.183 1.00 89.06 106 GLU A CA 1
ATOM 854 C C . GLU A 1 106 ? -16.309 3.963 13.285 1.00 89.06 106 GLU A C 1
ATOM 856 O O . GLU A 1 106 ? -16.177 3.620 12.105 1.00 89.06 106 GLU A O 1
ATOM 861 N N . VAL A 1 107 ? -17.503 4.279 13.801 1.00 91.06 107 VAL A N 1
ATOM 862 C CA . VAL A 1 107 ? -18.757 4.216 13.030 1.00 91.06 107 VAL A CA 1
ATOM 863 C C . VAL A 1 107 ? -18.731 5.200 11.861 1.00 91.06 107 VAL A C 1
ATOM 865 O O . VAL A 1 107 ? -19.061 4.828 10.733 1.00 91.06 107 VAL A O 1
ATOM 868 N N . ALA A 1 108 ? -18.290 6.440 12.091 1.00 95.56 108 ALA A N 1
ATOM 869 C CA . ALA A 1 108 ? -18.154 7.435 11.032 1.00 95.56 108 ALA A CA 1
ATOM 870 C C . ALA A 1 108 ? -17.163 6.977 9.949 1.00 95.56 108 ALA A C 1
ATOM 872 O O . ALA A 1 108 ? -17.466 7.065 8.758 1.00 95.56 108 ALA A O 1
ATOM 873 N N . GLY A 1 109 ? -16.011 6.429 10.348 1.00 93.00 109 GLY A N 1
ATOM 874 C CA . GLY A 1 109 ? -15.017 5.870 9.434 1.00 93.00 109 GLY A CA 1
ATOM 875 C C . GLY A 1 109 ? -15.579 4.730 8.583 1.00 93.00 109 GLY A C 1
ATOM 876 O O . GLY A 1 109 ? -15.380 4.715 7.368 1.00 93.00 109 GLY A O 1
ATOM 877 N N . ALA A 1 110 ? -16.344 3.816 9.187 1.00 91.00 110 ALA A N 1
ATOM 878 C CA . ALA A 1 110 ? -16.997 2.726 8.468 1.00 91.00 110 ALA A CA 1
ATOM 879 C C . ALA A 1 110 ? -18.006 3.240 7.426 1.00 91.00 110 ALA A C 1
ATOM 881 O O . ALA A 1 110 ? -17.985 2.788 6.279 1.00 91.00 110 ALA A O 1
ATOM 882 N N . VAL A 1 111 ? -18.844 4.219 7.786 1.00 95.31 111 VAL A N 1
ATOM 883 C CA . VAL A 1 111 ? -19.818 4.828 6.862 1.00 95.31 111 VAL A CA 1
ATOM 884 C C . VAL A 1 111 ? -19.115 5.525 5.698 1.00 95.31 111 VAL A C 1
ATOM 886 O O . VAL A 1 111 ? -19.479 5.292 4.548 1.00 95.31 111 VAL A O 1
ATOM 889 N N . VAL A 1 112 ? -18.077 6.326 5.965 1.00 94.69 112 VAL A N 1
ATOM 890 C CA . VAL A 1 112 ? -17.274 6.990 4.921 1.00 94.69 112 VAL A CA 1
ATOM 891 C C . VAL A 1 112 ? -16.696 5.952 3.962 1.00 94.69 112 VAL A C 1
ATOM 893 O O . VAL A 1 112 ? -16.869 6.061 2.751 1.00 94.69 112 VAL A O 1
ATOM 896 N N . ILE A 1 113 ? -16.069 4.897 4.481 1.00 91.38 113 ILE A N 1
ATOM 897 C CA . ILE A 1 113 ? -15.498 3.837 3.649 1.00 91.38 113 ILE A CA 1
ATOM 898 C C . ILE A 1 113 ? -16.563 3.189 2.748 1.00 91.38 113 ILE A C 1
ATOM 900 O O . ILE A 1 113 ? -16.269 2.910 1.589 1.00 91.38 113 ILE A O 1
ATOM 904 N N . LEU A 1 114 ? -17.779 2.952 3.253 1.00 90.00 114 LEU A N 1
ATOM 905 C CA . LEU A 1 114 ? -18.877 2.365 2.477 1.00 90.00 114 LEU A CA 1
ATOM 906 C C . LEU A 1 114 ? -19.425 3.315 1.406 1.00 90.00 114 LEU A C 1
ATOM 908 O O . LEU A 1 114 ? -19.651 2.887 0.277 1.00 90.00 114 LEU A O 1
ATOM 912 N N . VAL A 1 115 ? -19.610 4.594 1.737 1.00 94.75 115 VAL A N 1
ATOM 913 C CA . VAL A 1 115 ? -20.142 5.602 0.807 1.00 94.75 115 VAL A CA 1
ATOM 914 C C . VAL A 1 115 ? -19.147 5.896 -0.315 1.00 94.75 115 VAL A C 1
ATOM 916 O O . VAL A 1 115 ? -19.543 5.997 -1.473 1.00 94.75 115 VAL A O 1
ATOM 919 N N . PHE A 1 116 ? -17.855 5.985 0.009 1.00 93.12 116 PHE A N 1
ATOM 920 C CA . PHE A 1 116 ? -16.816 6.387 -0.940 1.00 93.12 116 PHE A CA 1
ATOM 921 C C . PHE A 1 116 ? -16.157 5.229 -1.703 1.00 93.12 116 PHE A C 1
ATOM 923 O O . PHE A 1 116 ? -15.181 5.461 -2.415 1.00 93.12 116 PHE A O 1
ATOM 930 N N . ARG A 1 117 ? -16.668 3.990 -1.611 1.00 89.81 117 ARG A N 1
ATOM 931 C CA . ARG A 1 117 ? -16.144 2.838 -2.378 1.00 89.81 117 ARG A CA 1
ATOM 932 C C . ARG A 1 117 ? -15.944 3.138 -3.875 1.00 89.81 117 ARG A C 1
ATOM 934 O O . ARG A 1 117 ? -14.815 2.985 -4.332 1.00 89.81 117 ARG A O 1
ATOM 941 N N . PRO A 1 118 ? -16.954 3.620 -4.631 1.00 88.12 118 PRO A N 1
ATOM 942 C CA . PRO A 1 118 ? -16.781 3.871 -6.064 1.00 88.12 118 PRO A CA 1
ATOM 943 C C . PRO A 1 118 ? -15.798 5.011 -6.370 1.00 88.12 118 PRO A C 1
ATOM 945 O O . PRO A 1 118 ? -15.135 4.999 -7.403 1.00 88.12 118 PRO A O 1
ATOM 948 N N . GLN A 1 119 ? -15.669 6.001 -5.481 1.00 92.12 119 GLN A N 1
ATOM 949 C CA . GLN A 1 119 ? -14.680 7.071 -5.654 1.00 92.12 119 GLN A CA 1
ATOM 950 C C . GLN A 1 119 ? -13.260 6.596 -5.332 1.00 92.12 119 GLN A C 1
ATOM 952 O O . GLN A 1 119 ? -12.305 7.101 -5.924 1.00 92.12 119 GLN A O 1
ATOM 957 N N . ALA A 1 120 ? -13.114 5.637 -4.416 1.00 90.00 120 ALA A N 1
ATOM 958 C CA . ALA A 1 120 ? -11.823 5.070 -4.059 1.00 90.00 120 ALA A CA 1
ATOM 959 C C . ALA A 1 120 ? -11.168 4.376 -5.261 1.00 90.00 120 ALA A C 1
ATOM 961 O O . ALA A 1 120 ? -9.987 4.605 -5.499 1.00 90.00 120 ALA A O 1
ATOM 962 N N . ASP A 1 121 ? -11.928 3.625 -6.064 1.00 89.44 121 ASP A N 1
ATOM 963 C CA . ASP A 1 121 ? -11.399 2.952 -7.260 1.00 89.44 121 ASP A CA 1
ATOM 964 C C . ASP A 1 121 ? -10.826 3.958 -8.273 1.00 89.44 121 ASP A C 1
ATOM 966 O O . ASP A 1 121 ? -9.669 3.850 -8.682 1.00 89.44 121 ASP A O 1
ATOM 970 N N . ALA A 1 122 ? -11.579 5.020 -8.578 1.00 92.19 122 ALA A N 1
ATOM 971 C CA . ALA A 1 122 ? -11.112 6.095 -9.457 1.00 92.19 122 ALA A CA 1
ATOM 972 C C . ALA A 1 122 ? -9.898 6.849 -8.881 1.00 92.19 122 ALA A C 1
ATOM 974 O O . ALA A 1 122 ? -9.022 7.310 -9.618 1.00 92.19 122 ALA A O 1
ATOM 975 N N . LEU A 1 123 ? -9.829 7.000 -7.556 1.00 92.69 123 LEU A N 1
ATOM 976 C CA . LEU A 1 123 ? -8.680 7.603 -6.889 1.00 92.69 123 LEU A CA 1
ATOM 977 C C . LEU A 1 123 ? -7.443 6.701 -6.990 1.00 92.69 123 LEU A C 1
ATOM 979 O O . LEU A 1 123 ? -6.357 7.209 -7.264 1.00 92.69 123 LEU A O 1
ATOM 983 N N . PHE A 1 124 ? -7.589 5.387 -6.815 1.00 92.75 124 PHE A N 1
ATOM 984 C CA . PHE A 1 124 ? -6.482 4.441 -6.949 1.00 92.75 124 PHE A CA 1
ATOM 985 C C . PHE A 1 124 ? -5.907 4.425 -8.365 1.00 92.75 124 PHE A C 1
ATOM 987 O O . PHE A 1 124 ? -4.688 4.383 -8.503 1.00 92.75 124 PHE A O 1
ATOM 994 N N . GLU A 1 125 ? -6.735 4.544 -9.405 1.00 93.38 125 GLU A N 1
ATOM 995 C CA . GLU A 1 125 ? -6.246 4.690 -10.784 1.00 93.38 125 GLU A CA 1
ATOM 996 C C . GLU A 1 125 ? -5.447 5.985 -10.992 1.00 93.38 125 GLU A C 1
ATOM 998 O O . GLU A 1 125 ? -4.369 5.979 -11.593 1.00 93.38 125 GLU A O 1
ATOM 1003 N N . LYS A 1 126 ? -5.918 7.113 -10.445 1.00 95.06 126 LYS A N 1
ATOM 1004 C CA . LYS A 1 126 ? -5.178 8.387 -10.504 1.00 95.06 126 LYS A CA 1
ATOM 1005 C C . LYS A 1 126 ? -3.851 8.316 -9.753 1.00 95.06 126 LYS A C 1
ATOM 1007 O O . LYS A 1 126 ? -2.837 8.808 -10.239 1.00 95.06 126 LYS A O 1
ATOM 1012 N N . ILE A 1 127 ? -3.847 7.692 -8.578 1.00 95.12 127 ILE A N 1
ATOM 1013 C CA . ILE A 1 127 ? -2.623 7.466 -7.805 1.00 95.12 127 ILE A CA 1
ATOM 1014 C C . ILE A 1 127 ? -1.684 6.540 -8.578 1.00 95.12 127 ILE A C 1
ATOM 1016 O O . ILE A 1 127 ? -0.491 6.813 -8.633 1.00 95.12 127 ILE A O 1
ATOM 1020 N N . GLY A 1 128 ? -2.207 5.488 -9.207 1.00 95.44 128 GLY A N 1
ATOM 1021 C CA . GLY A 1 128 ? -1.413 4.550 -9.989 1.00 95.44 128 GLY A CA 1
ATOM 1022 C C . GLY A 1 128 ? -0.756 5.197 -11.196 1.00 95.44 128 GLY A C 1
ATOM 1023 O O . GLY A 1 128 ? 0.450 5.064 -11.380 1.00 95.44 128 GLY A O 1
ATOM 1024 N N . THR A 1 129 ? -1.503 5.978 -11.975 1.00 95.75 129 THR A N 1
ATOM 1025 C CA . THR A 1 129 ? -0.937 6.722 -13.113 1.00 95.75 129 THR A CA 1
ATOM 1026 C C . THR A 1 129 ? 0.117 7.737 -12.668 1.00 95.75 129 THR A C 1
ATOM 1028 O O . THR A 1 129 ? 1.186 7.811 -13.275 1.00 95.75 129 THR A O 1
ATOM 1031 N N . ALA A 1 130 ? -0.119 8.461 -11.568 1.00 95.88 130 ALA A N 1
ATOM 1032 C CA . ALA A 1 130 ? 0.869 9.370 -10.988 1.00 95.88 130 ALA A CA 1
ATOM 1033 C C . ALA A 1 130 ? 2.116 8.633 -10.464 1.00 95.88 130 ALA A C 1
ATOM 1035 O O . ALA A 1 130 ? 3.235 9.107 -10.654 1.00 95.88 130 ALA A O 1
ATOM 1036 N N . ALA A 1 131 ? 1.940 7.466 -9.841 1.00 95.62 131 ALA A N 1
ATOM 1037 C CA . ALA A 1 131 ? 3.030 6.636 -9.343 1.00 95.62 131 ALA A CA 1
ATOM 1038 C C . ALA A 1 131 ? 3.904 6.113 -10.489 1.00 95.62 131 ALA A C 1
ATOM 1040 O O . ALA A 1 131 ? 5.123 6.250 -10.427 1.00 95.62 131 ALA A O 1
ATOM 1041 N N . VAL A 1 132 ? 3.298 5.591 -11.560 1.00 96.38 132 VAL A N 1
ATOM 1042 C CA . VAL A 1 132 ? 4.027 5.133 -12.756 1.00 96.38 132 VAL A CA 1
ATOM 1043 C C . VAL A 1 132 ? 4.747 6.297 -13.437 1.00 96.38 132 VAL A C 1
ATOM 1045 O O . VAL A 1 132 ? 5.916 6.170 -13.793 1.00 96.38 132 VAL A O 1
ATOM 1048 N N . ALA A 1 133 ? 4.104 7.462 -13.559 1.00 95.88 133 ALA A N 1
ATOM 1049 C CA . ALA A 1 133 ? 4.751 8.655 -14.100 1.00 95.88 133 ALA A CA 1
ATOM 1050 C C . ALA A 1 133 ? 5.958 9.095 -13.251 1.00 95.88 133 ALA A C 1
ATOM 1052 O O . ALA A 1 133 ? 7.000 9.456 -13.796 1.00 95.88 133 ALA A O 1
ATOM 1053 N N . ASN A 1 134 ? 5.844 9.027 -11.921 1.00 95.56 134 ASN A N 1
ATOM 1054 C CA . ASN A 1 134 ? 6.939 9.339 -11.007 1.00 95.56 134 ASN A CA 1
ATOM 1055 C C . ASN A 1 134 ? 8.086 8.318 -11.103 1.00 95.56 134 ASN A C 1
ATOM 1057 O O . ASN A 1 134 ? 9.246 8.721 -11.127 1.00 95.56 134 ASN A O 1
ATOM 1061 N N . ILE A 1 135 ? 7.781 7.022 -11.245 1.00 95.12 135 ILE A N 1
ATOM 1062 C CA . ILE A 1 135 ? 8.791 5.987 -11.513 1.00 95.12 135 ILE A CA 1
ATOM 1063 C C . ILE A 1 135 ? 9.548 6.316 -12.802 1.00 95.12 135 ILE A C 1
ATOM 1065 O O . ILE A 1 135 ? 10.773 6.426 -12.788 1.00 95.12 135 ILE A O 1
ATOM 1069 N N . LYS A 1 136 ? 8.826 6.518 -13.910 1.00 95.25 136 LYS A N 1
ATOM 1070 C CA . LYS A 1 136 ? 9.434 6.793 -15.217 1.00 95.25 136 LYS A CA 1
ATOM 1071 C C . LYS A 1 136 ? 10.271 8.065 -15.233 1.00 95.25 136 LYS A C 1
ATOM 1073 O O . LYS A 1 136 ? 11.224 8.143 -15.994 1.00 95.25 136 LYS A O 1
ATOM 1078 N N . LYS A 1 137 ? 9.929 9.060 -14.417 1.00 95.44 137 LYS A N 1
ATOM 1079 C CA . LYS A 1 137 ? 10.643 10.337 -14.382 1.00 95.44 137 LYS A CA 1
ATOM 1080 C C . LYS A 1 137 ? 11.857 10.323 -13.454 1.00 95.44 137 LYS A C 1
ATOM 1082 O O . LYS A 1 137 ? 12.917 10.806 -13.836 1.00 95.44 137 LYS A O 1
ATOM 1087 N N . ASP A 1 138 ? 11.696 9.798 -12.242 1.00 94.50 138 ASP A N 1
ATOM 1088 C CA . ASP A 1 138 ? 12.604 10.099 -11.131 1.00 94.50 138 ASP A CA 1
ATOM 1089 C C . ASP A 1 138 ? 13.335 8.865 -10.575 1.00 94.50 138 ASP A C 1
ATOM 1091 O 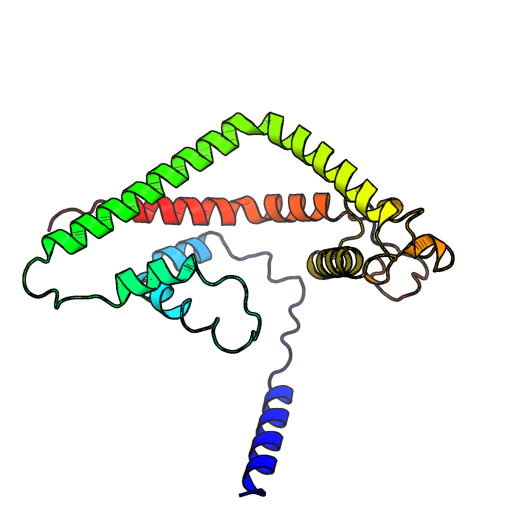O . ASP A 1 138 ? 14.303 9.017 -9.817 1.00 94.50 138 ASP A O 1
ATOM 1095 N N . PHE A 1 139 ? 12.925 7.645 -10.944 1.00 94.31 139 PHE A N 1
ATOM 1096 C CA . PHE A 1 139 ? 13.572 6.419 -10.475 1.00 94.31 139 PHE A CA 1
ATOM 1097 C C . PHE A 1 139 ? 14.942 6.218 -11.147 1.00 94.31 139 PHE A C 1
ATOM 1099 O O . PH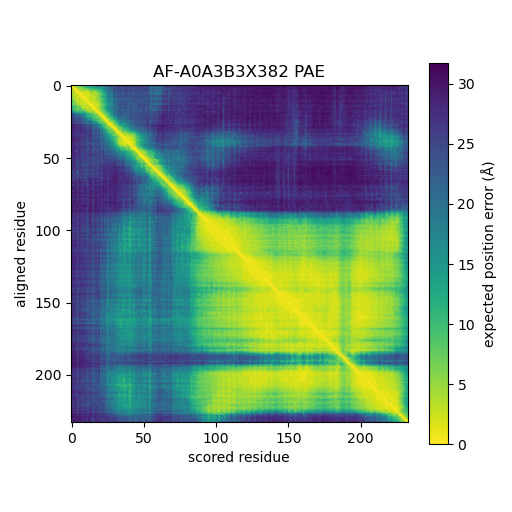E A 1 139 ? 15.064 6.164 -12.369 1.00 94.31 139 PHE A O 1
ATOM 1106 N N . GLY A 1 140 ? 15.996 6.109 -10.337 1.00 91.38 140 GLY A N 1
ATOM 1107 C CA . GLY A 1 140 ? 17.396 6.102 -10.771 1.00 91.38 140 GLY A CA 1
ATOM 1108 C C . GLY A 1 140 ? 18.046 7.486 -10.833 1.00 91.38 140 GLY A C 1
ATOM 1109 O O . GLY A 1 140 ? 19.264 7.570 -10.725 1.00 91.38 140 GLY A O 1
ATOM 1110 N N . SER A 1 141 ? 17.260 8.564 -10.942 1.00 93.62 141 SER A N 1
ATOM 1111 C CA . SER A 1 141 ? 17.784 9.939 -10.917 1.00 93.62 141 SER A CA 1
ATOM 1112 C C . SER A 1 141 ? 17.759 10.554 -9.519 1.00 93.62 141 SER A C 1
ATOM 1114 O O . SER A 1 141 ? 18.651 11.323 -9.170 1.00 93.62 141 SER A O 1
ATOM 1116 N N . SER A 1 142 ? 16.739 10.244 -8.717 1.00 94.50 142 SER A N 1
ATOM 1117 C CA . SER A 1 142 ? 16.593 10.761 -7.355 1.00 94.50 142 SER A CA 1
ATOM 1118 C C . SER A 1 142 ? 16.760 9.639 -6.332 1.00 94.50 142 SER A C 1
ATOM 1120 O O . SER A 1 142 ? 16.159 8.565 -6.445 1.00 94.50 142 SER A O 1
ATOM 1122 N N . SER A 1 143 ? 17.584 9.872 -5.308 1.00 92.88 143 SER A N 1
ATOM 1123 C CA . SER A 1 143 ? 17.833 8.885 -4.252 1.00 92.88 143 SER A CA 1
ATOM 1124 C C . SER A 1 143 ? 16.587 8.596 -3.420 1.00 92.88 143 SER A C 1
ATOM 1126 O O . SER A 1 143 ? 16.395 7.462 -2.989 1.00 92.88 143 SER A O 1
ATOM 1128 N N . ASP A 1 144 ? 15.729 9.599 -3.224 1.00 94.06 144 ASP A N 1
ATOM 1129 C CA . ASP A 1 144 ? 14.539 9.487 -2.379 1.00 94.06 144 ASP A CA 1
ATOM 1130 C C . ASP A 1 144 ? 13.468 8.605 -3.028 1.00 94.06 144 ASP A C 1
ATOM 1132 O O . ASP A 1 144 ? 12.979 7.668 -2.396 1.00 94.06 144 ASP A O 1
ATOM 1136 N N . ILE A 1 145 ? 13.157 8.835 -4.310 1.00 94.00 145 ILE A N 1
ATOM 1137 C CA . ILE A 1 145 ? 12.192 8.011 -5.053 1.00 94.00 145 ILE A CA 1
ATOM 1138 C C . ILE A 1 145 ? 12.744 6.599 -5.242 1.00 94.00 145 ILE A C 1
ATOM 1140 O O . ILE A 1 145 ? 12.044 5.618 -4.997 1.00 94.00 145 ILE A O 1
ATOM 1144 N N . THR A 1 146 ? 14.023 6.476 -5.597 1.00 93.62 146 THR A N 1
ATOM 1145 C CA . THR A 1 146 ? 14.668 5.165 -5.761 1.00 93.62 146 THR A CA 1
ATOM 1146 C C . THR A 1 146 ? 14.668 4.372 -4.452 1.00 93.62 146 THR A C 1
ATOM 1148 O O . THR A 1 146 ? 14.317 3.194 -4.440 1.00 93.62 146 THR A O 1
ATOM 1151 N N . GLY A 1 147 ? 15.008 5.014 -3.330 1.00 94.19 147 GLY A N 1
ATOM 1152 C CA . GLY A 1 147 ? 15.003 4.393 -2.006 1.00 94.19 147 GLY A CA 1
ATOM 1153 C C . GLY A 1 147 ? 13.604 3.984 -1.543 1.00 94.19 147 GLY A C 1
ATOM 1154 O O . GLY A 1 147 ? 13.443 2.895 -0.982 1.00 94.19 147 GLY A O 1
ATOM 1155 N N . LEU A 1 148 ? 12.593 4.814 -1.820 1.00 95.19 148 LEU A N 1
ATOM 1156 C CA . LEU A 1 148 ? 11.191 4.511 -1.534 1.00 95.19 148 LEU A CA 1
ATOM 1157 C C . LEU A 1 148 ? 10.756 3.232 -2.253 1.00 95.19 148 LEU A C 1
ATOM 1159 O O . LEU A 1 148 ? 10.336 2.276 -1.605 1.00 95.19 148 LEU A O 1
ATOM 1163 N N . TRP A 1 149 ? 10.930 3.180 -3.573 1.00 94.81 149 TRP A N 1
ATOM 1164 C CA . TRP A 1 149 ? 10.532 2.022 -4.371 1.00 94.81 149 TRP A CA 1
ATOM 1165 C C . TRP A 1 149 ? 11.353 0.773 -4.047 1.00 94.81 149 TRP A C 1
ATOM 1167 O O . TRP A 1 149 ? 10.774 -0.304 -3.927 1.00 94.81 149 TRP A O 1
ATOM 1177 N N . ASN A 1 150 ? 12.664 0.891 -3.819 1.00 93.69 150 ASN A N 1
ATOM 1178 C CA . ASN A 1 150 ? 13.500 -0.240 -3.396 1.00 93.69 150 ASN A CA 1
ATOM 1179 C C . ASN A 1 150 ? 13.022 -0.842 -2.069 1.00 93.69 150 ASN A C 1
ATOM 1181 O O . ASN A 1 150 ? 12.936 -2.064 -1.933 1.00 93.69 150 ASN A O 1
ATOM 1185 N N . THR A 1 151 ? 12.654 0.009 -1.108 1.00 94.31 151 THR A N 1
ATOM 1186 C CA . THR A 1 151 ? 12.097 -0.438 0.175 1.00 94.31 151 THR A CA 1
ATOM 1187 C C . THR A 1 151 ? 10.752 -1.126 -0.036 1.00 94.31 151 THR A C 1
ATOM 1189 O O . THR A 1 151 ? 10.565 -2.250 0.425 1.00 94.31 151 THR A O 1
ATOM 1192 N N . THR A 1 152 ? 9.840 -0.505 -0.787 1.00 94.81 152 THR A N 1
ATOM 1193 C CA . THR A 1 152 ? 8.512 -1.061 -1.078 1.00 94.81 152 THR A CA 1
ATOM 1194 C C . THR A 1 152 ? 8.603 -2.427 -1.757 1.00 94.81 152 THR A C 1
ATOM 1196 O O . THR A 1 152 ? 8.001 -3.389 -1.278 1.00 94.81 152 THR A O 1
ATOM 1199 N N . MET A 1 153 ? 9.403 -2.545 -2.819 1.00 93.06 153 MET A N 1
ATOM 1200 C CA . MET A 1 153 ? 9.628 -3.801 -3.543 1.00 93.06 153 MET A CA 1
ATOM 1201 C C . MET A 1 153 ? 10.286 -4.861 -2.653 1.00 93.06 153 MET A C 1
ATOM 1203 O O . MET A 1 153 ? 9.878 -6.023 -2.660 1.00 93.06 153 MET A O 1
ATOM 1207 N N . GLY A 1 154 ? 11.260 -4.467 -1.826 1.00 90.25 154 GLY A N 1
ATOM 1208 C CA . GLY A 1 154 ? 11.931 -5.363 -0.885 1.00 90.25 154 GLY A CA 1
ATOM 1209 C C . GLY A 1 154 ? 11.001 -5.920 0.197 1.00 90.25 154 GLY A C 1
ATOM 1210 O O . GLY A 1 154 ? 11.068 -7.115 0.499 1.00 90.25 154 GLY A O 1
ATOM 1211 N N . THR A 1 155 ? 10.122 -5.081 0.754 1.00 91.44 155 THR A N 1
ATOM 1212 C CA . THR A 1 155 ? 9.168 -5.458 1.808 1.00 91.44 155 THR A CA 1
ATOM 1213 C C . THR A 1 155 ? 8.021 -6.307 1.271 1.00 91.44 155 THR A C 1
ATOM 1215 O O . THR A 1 155 ? 7.656 -7.302 1.892 1.00 91.44 155 THR A O 1
ATOM 1218 N N . LEU A 1 156 ? 7.454 -5.932 0.125 1.00 91.69 156 LEU A N 1
ATOM 1219 C CA . LEU A 1 156 ? 6.263 -6.583 -0.428 1.00 91.69 156 LEU A CA 1
ATOM 1220 C C . LEU A 1 156 ? 6.585 -7.715 -1.413 1.00 91.69 156 LEU A C 1
ATOM 1222 O O . LEU A 1 156 ? 5.675 -8.449 -1.800 1.00 91.69 156 LEU A O 1
ATOM 1226 N N . LYS A 1 157 ? 7.859 -7.882 -1.799 1.00 90.44 157 LYS A N 1
ATOM 1227 C CA . LYS A 1 157 ? 8.315 -8.872 -2.791 1.00 90.44 157 LYS A CA 1
ATOM 1228 C C . LYS A 1 157 ? 7.529 -8.749 -4.104 1.00 90.44 157 LYS A C 1
ATOM 1230 O O . LYS A 1 157 ? 6.966 -9.717 -4.611 1.00 90.44 157 LYS A O 1
ATOM 1235 N N . CYS A 1 158 ? 7.479 -7.527 -4.618 1.00 92.88 158 CYS A N 1
ATOM 1236 C CA . CYS A 1 158 ? 6.788 -7.109 -5.839 1.00 92.88 158 CYS A CA 1
ATOM 1237 C C . CYS A 1 158 ? 7.729 -6.265 -6.708 1.00 92.88 158 CYS A C 1
ATOM 1239 O O . CYS A 1 158 ? 8.778 -5.834 -6.229 1.00 92.88 158 CYS A O 1
ATOM 1241 N N . CYS A 1 159 ? 7.355 -6.011 -7.960 1.00 93.50 159 CYS A N 1
ATOM 1242 C CA . CYS A 1 159 ? 8.089 -5.138 -8.867 1.00 93.50 159 CYS A CA 1
ATOM 1243 C C . CYS A 1 159 ? 7.147 -4.168 -9.587 1.00 93.50 159 CYS A C 1
ATOM 1245 O O . CYS A 1 159 ? 6.199 -4.581 -10.253 1.00 93.50 159 CYS A O 1
ATOM 1247 N N . GLY A 1 160 ? 7.443 -2.874 -9.467 1.00 94.38 160 GLY A N 1
ATOM 1248 C CA . GLY A 1 160 ? 6.646 -1.797 -10.058 1.00 94.38 160 GLY A CA 1
ATOM 1249 C C . GLY A 1 160 ? 5.332 -1.557 -9.317 1.00 94.38 160 GLY A C 1
ATOM 1250 O O . GLY A 1 160 ? 5.032 -2.205 -8.309 1.00 94.38 160 GLY A O 1
ATOM 1251 N N . PHE A 1 161 ? 4.538 -0.597 -9.785 1.00 95.75 161 PHE A N 1
ATOM 1252 C CA . PHE A 1 161 ? 3.245 -0.317 -9.166 1.00 95.75 161 PHE A CA 1
ATOM 1253 C C . PHE A 1 161 ? 2.210 -1.359 -9.604 1.00 95.75 161 PHE A C 1
ATOM 1255 O O . PHE A 1 161 ? 1.638 -2.053 -8.759 1.00 95.75 161 PHE A O 1
ATOM 1262 N N . TYR A 1 162 ? 2.033 -1.517 -10.917 1.00 94.94 162 TYR A N 1
ATOM 1263 C CA . TYR A 1 162 ? 1.203 -2.546 -11.540 1.00 94.94 162 TYR A CA 1
ATOM 1264 C C . TYR A 1 162 ? 2.035 -3.705 -12.088 1.00 94.94 162 TYR A C 1
ATOM 1266 O O . TYR A 1 162 ? 1.585 -4.849 -12.004 1.00 94.94 162 TYR A O 1
ATOM 1274 N N . ASN A 1 163 ? 3.222 -3.429 -12.639 1.00 93.94 163 ASN A N 1
ATOM 1275 C CA . ASN A 1 163 ? 4.101 -4.450 -13.211 1.00 93.94 163 ASN A CA 1
ATOM 1276 C C . ASN A 1 163 ? 5.549 -3.940 -13.366 1.00 93.94 163 ASN A C 1
ATOM 1278 O O . ASN A 1 163 ? 5.808 -2.740 -13.295 1.00 93.94 163 ASN A O 1
ATOM 1282 N N . TYR A 1 164 ? 6.501 -4.828 -13.662 1.00 91.12 164 TYR A N 1
ATOM 1283 C CA . TYR A 1 164 ? 7.903 -4.462 -13.892 1.00 91.12 164 TYR A CA 1
ATOM 1284 C C . TYR A 1 164 ? 8.095 -3.485 -15.062 1.00 91.12 164 TYR A C 1
ATOM 1286 O O . TYR A 1 164 ? 9.038 -2.692 -15.054 1.00 91.12 164 TYR A O 1
ATOM 1294 N N . THR A 1 165 ? 7.184 -3.499 -16.041 1.00 92.69 165 THR A N 1
ATOM 1295 C CA . THR A 1 165 ? 7.186 -2.588 -17.197 1.00 92.69 165 THR A CA 1
ATOM 1296 C C . THR A 1 165 ? 7.015 -1.120 -16.811 1.00 92.69 165 THR A C 1
ATOM 1298 O O . THR A 1 165 ? 7.314 -0.236 -17.609 1.00 92.69 165 THR A O 1
ATOM 1301 N N . ASP A 1 166 ? 6.577 -0.828 -15.583 1.00 94.62 166 ASP A N 1
ATOM 1302 C CA . ASP A 1 166 ? 6.489 0.545 -15.073 1.00 94.62 166 ASP A CA 1
ATOM 1303 C C . ASP A 1 166 ? 7.869 1.221 -14.999 1.00 94.62 166 ASP A C 1
ATOM 1305 O O . ASP A 1 166 ? 7.964 2.445 -15.066 1.00 94.62 166 ASP A O 1
ATOM 1309 N N . PHE A 1 167 ? 8.946 0.431 -14.903 1.00 93.38 167 PHE A N 1
ATOM 1310 C CA . PHE A 1 167 ? 10.326 0.919 -14.936 1.00 93.38 167 PHE A CA 1
ATOM 1311 C C . PHE A 1 167 ? 10.894 1.076 -16.348 1.00 93.38 167 PHE A C 1
ATOM 1313 O O . PHE A 1 167 ? 11.981 1.643 -16.492 1.00 93.38 167 PHE A O 1
ATOM 1320 N N . THR A 1 168 ? 10.215 0.583 -17.385 1.00 91.56 168 THR A N 1
ATOM 1321 C CA . THR A 1 168 ? 10.673 0.750 -18.766 1.00 91.56 168 THR A CA 1
ATOM 1322 C C . THR A 1 168 ? 10.746 2.247 -19.081 1.00 91.56 168 THR A C 1
ATOM 1324 O O . THR A 1 168 ? 9.833 2.998 -18.740 1.00 91.56 168 THR A O 1
ATOM 1327 N N . GLU A 1 169 ? 11.854 2.683 -19.689 1.00 91.38 169 GLU A N 1
ATOM 1328 C CA . GLU A 1 169 ? 12.173 4.101 -19.970 1.00 91.38 169 GLU A CA 1
ATOM 1329 C C . GLU A 1 169 ? 12.499 4.971 -18.743 1.00 91.38 169 GLU A C 1
ATOM 1331 O O . GLU A 1 169 ? 12.734 6.167 -18.896 1.00 91.38 169 GLU A O 1
ATOM 1336 N N . SER A 1 170 ? 12.563 4.407 -17.532 1.00 93.19 170 SER A N 1
ATOM 1337 C CA . SER A 1 170 ? 13.059 5.158 -16.369 1.00 93.19 170 SER A CA 1
ATOM 1338 C C . SER A 1 170 ? 14.556 5.494 -16.503 1.00 93.19 170 SER A C 1
ATOM 1340 O O . SER A 1 170 ? 15.293 4.740 -17.151 1.00 93.19 170 SER A O 1
ATOM 1342 N N . PRO A 1 171 ? 15.053 6.557 -15.834 1.00 94.44 171 PRO A N 1
ATOM 1343 C CA . PRO A 1 171 ? 16.478 6.890 -15.809 1.00 94.44 171 PRO A CA 1
ATOM 1344 C C . PRO A 1 171 ? 17.366 5.705 -15.413 1.00 94.44 171 PRO A C 1
ATOM 1346 O O . PRO A 1 171 ? 18.444 5.514 -15.978 1.00 94.44 171 PRO A O 1
ATOM 1349 N N . TYR A 1 172 ? 16.903 4.874 -14.471 1.00 92.00 172 TYR A N 1
ATOM 1350 C CA . TYR A 1 172 ? 17.600 3.649 -14.085 1.00 92.00 172 TYR A CA 1
ATOM 1351 C C . TYR A 1 172 ? 17.728 2.665 -15.253 1.00 92.00 172 TYR A C 1
ATOM 1353 O O . TYR A 1 172 ? 18.830 2.189 -15.527 1.00 92.00 172 TYR A O 1
ATOM 1361 N N . TYR A 1 173 ? 16.619 2.387 -15.942 1.00 90.88 173 TYR A N 1
ATOM 1362 C CA . TYR A 1 173 ? 16.552 1.436 -17.051 1.00 90.88 173 TYR A CA 1
ATOM 1363 C C . TYR A 1 173 ? 17.488 1.840 -18.194 1.00 90.88 173 TYR A C 1
ATOM 1365 O O . TYR A 1 173 ? 18.268 1.021 -18.680 1.00 90.88 173 TYR A O 1
ATOM 1373 N N . THR A 1 174 ? 17.487 3.125 -18.563 1.00 91.12 174 THR A N 1
ATOM 1374 C CA . THR A 1 174 ? 18.382 3.654 -19.601 1.00 91.12 174 THR A CA 1
ATOM 1375 C C . THR A 1 174 ? 19.849 3.640 -19.175 1.00 91.12 174 THR A C 1
ATOM 1377 O O . THR A 1 174 ? 20.721 3.370 -19.995 1.00 91.12 174 THR A O 1
ATOM 1380 N N . ALA A 1 175 ? 20.139 3.891 -17.893 1.00 90.62 175 ALA A N 1
ATOM 1381 C CA . ALA A 1 175 ? 21.507 3.905 -17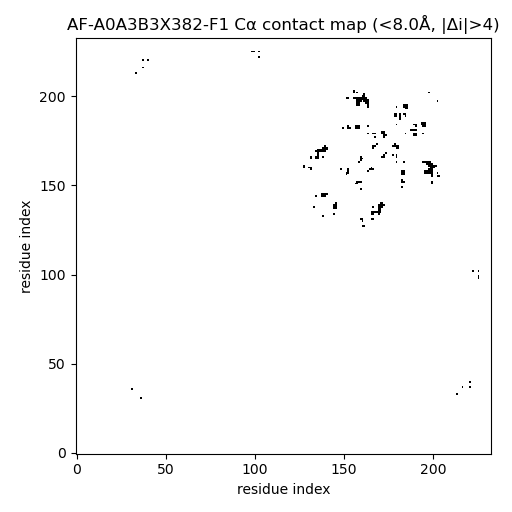.375 1.00 90.62 175 ALA A CA 1
ATOM 1382 C C . ALA A 1 175 ? 22.113 2.499 -17.197 1.00 90.62 175 ALA A C 1
ATOM 1384 O O . ALA A 1 175 ? 23.334 2.363 -17.182 1.00 90.62 175 ALA A O 1
ATOM 1385 N N . HIS A 1 176 ? 21.286 1.455 -17.070 1.00 88.12 176 HIS A N 1
ATOM 1386 C CA . HIS A 1 176 ? 21.722 0.086 -16.767 1.00 88.12 176 HIS A CA 1
ATOM 1387 C C . HIS A 1 176 ? 21.481 -0.886 -17.930 1.00 88.12 176 HIS A C 1
ATOM 1389 O O . HIS A 1 176 ? 21.072 -2.025 -17.713 1.00 88.12 176 HIS A O 1
ATOM 1395 N N . ASN A 1 177 ? 21.737 -0.462 -19.172 1.00 87.94 177 ASN A N 1
ATOM 1396 C CA . ASN A 1 177 ? 21.620 -1.309 -20.370 1.00 87.94 177 ASN A CA 1
ATOM 1397 C C . ASN A 1 177 ? 20.259 -2.020 -20.481 1.00 87.94 177 ASN A C 1
ATOM 1399 O O . ASN A 1 177 ? 20.211 -3.221 -20.740 1.00 87.94 177 ASN A O 1
ATOM 1403 N N . ASN A 1 178 ? 19.158 -1.295 -20.260 1.00 86.88 178 ASN A N 1
ATOM 1404 C CA . ASN A 1 178 ? 17.799 -1.843 -20.312 1.00 86.88 178 ASN A CA 1
ATOM 1405 C C . ASN A 1 178 ? 17.536 -2.948 -19.270 1.00 86.88 178 ASN A C 1
ATOM 1407 O O . ASN A 1 178 ? 16.728 -3.850 -19.490 1.00 86.88 178 ASN A O 1
ATOM 1411 N N . SER A 1 179 ? 18.226 -2.885 -18.128 1.00 86.75 179 SER A N 1
ATOM 1412 C CA . SER A 1 179 ? 18.030 -3.813 -17.012 1.00 86.75 179 SER A CA 1
ATOM 1413 C C . SER A 1 179 ? 17.041 -3.264 -15.988 1.00 86.75 179 SER A C 1
ATOM 1415 O O . SER A 1 179 ? 16.987 -2.062 -15.716 1.00 86.75 179 SER A O 1
ATOM 1417 N N . TYR A 1 180 ? 16.281 -4.170 -15.377 1.00 88.88 180 TYR A N 1
ATOM 1418 C CA . TYR A 1 180 ? 15.368 -3.849 -14.282 1.00 88.88 180 TYR A CA 1
ATOM 1419 C C . TYR A 1 180 ? 16.090 -3.799 -12.927 1.00 88.88 180 TYR A C 1
ATOM 1421 O O . TYR A 1 180 ? 17.176 -4.369 -12.783 1.00 88.88 180 TYR A O 1
ATOM 1429 N N . PRO A 1 181 ? 15.500 -3.134 -11.916 1.00 88.62 181 PRO A N 1
ATOM 1430 C CA . PRO A 1 181 ? 16.097 -3.037 -10.589 1.00 88.62 181 PRO A CA 1
ATOM 1431 C C . PRO A 1 181 ? 16.346 -4.418 -9.957 1.00 88.62 181 PRO A C 1
ATOM 1433 O O . PRO A 1 181 ? 15.501 -5.303 -10.094 1.00 88.62 181 PRO A O 1
ATOM 1436 N N . PRO A 1 182 ? 17.419 -4.599 -9.163 1.00 86.06 182 PRO A N 1
ATOM 1437 C CA . PRO A 1 182 ? 17.740 -5.871 -8.508 1.00 86.06 182 PRO A CA 1
ATOM 1438 C C . PRO A 1 182 ? 16.601 -6.443 -7.659 1.00 86.06 182 PRO A C 1
ATOM 1440 O O . PRO A 1 182 ? 16.429 -7.652 -7.587 1.00 86.06 182 PRO A O 1
ATOM 1443 N N . HIS A 1 183 ? 15.794 -5.579 -7.033 1.00 85.38 183 HIS A N 1
ATOM 1444 C CA . HIS A 1 183 ? 14.643 -5.984 -6.217 1.00 85.38 183 HIS A CA 1
ATOM 1445 C C . HIS A 1 183 ? 13.524 -6.664 -7.018 1.00 85.38 183 HIS A C 1
ATOM 1447 O O . HIS A 1 183 ? 12.694 -7.359 -6.436 1.00 85.38 183 HIS A O 1
ATOM 1453 N N . CYS A 1 184 ? 13.511 -6.480 -8.337 1.00 88.56 184 CYS A N 1
ATOM 1454 C CA . CYS A 1 184 ? 12.608 -7.165 -9.250 1.00 88.56 184 CYS A CA 1
ATOM 1455 C C . CYS A 1 184 ? 13.116 -8.552 -9.661 1.00 88.56 184 CYS A C 1
ATOM 1457 O O . CYS A 1 184 ? 12.357 -9.316 -10.254 1.00 88.56 184 CYS A O 1
ATOM 1459 N N . CYS A 1 185 ? 14.370 -8.888 -9.344 1.00 84.88 185 CYS A N 1
ATOM 1460 C CA . CYS A 1 185 ? 14.971 -10.180 -9.636 1.00 84.88 185 CYS A CA 1
ATOM 1461 C C . CYS A 1 185 ? 14.897 -11.076 -8.381 1.00 84.88 185 CYS A C 1
ATOM 1463 O O . CYS A 1 185 ? 15.452 -10.712 -7.343 1.00 84.88 185 CYS A O 1
ATOM 1465 N N . PRO A 1 186 ? 14.234 -12.244 -8.433 1.00 70.50 186 PRO A N 1
ATOM 1466 C CA . PRO A 1 186 ? 14.132 -13.145 -7.285 1.00 70.50 186 PRO A CA 1
ATOM 1467 C C . PRO A 1 186 ? 15.463 -13.828 -6.926 1.00 70.50 186 PRO A C 1
ATOM 1469 O O . PRO A 1 186 ? 15.728 -14.020 -5.740 1.00 70.50 186 PRO A O 1
ATOM 1472 N N . ASP A 1 187 ? 16.303 -14.146 -7.919 1.00 65.06 187 ASP A N 1
ATOM 1473 C CA . ASP A 1 187 ? 17.453 -15.045 -7.725 1.00 65.06 187 ASP A CA 1
ATOM 1474 C C . ASP A 1 187 ? 18.829 -14.362 -7.830 1.00 65.06 187 ASP A C 1
ATOM 1476 O O . ASP A 1 187 ? 19.755 -14.735 -7.113 1.00 65.06 187 ASP A O 1
ATOM 1480 N N . SER A 1 188 ? 19.007 -13.364 -8.706 1.00 59.53 188 SER A N 1
ATOM 1481 C CA . SER A 1 188 ? 20.268 -12.604 -8.828 1.00 59.53 188 SER A CA 1
ATOM 1482 C C . SER A 1 188 ? 20.130 -11.348 -9.701 1.00 59.53 188 SER A C 1
ATOM 1484 O O . SER A 1 188 ? 19.221 -11.253 -10.523 1.00 59.53 188 SER A O 1
ATOM 1486 N N . SER A 1 189 ? 21.042 -10.384 -9.514 1.00 60.25 189 SER A N 1
ATOM 1487 C CA . SER A 1 189 ? 21.203 -9.195 -10.364 1.00 60.25 189 SER A CA 1
ATOM 1488 C C . SER A 1 189 ? 22.538 -9.268 -11.116 1.00 60.25 189 SER A C 1
ATOM 1490 O O . SER A 1 189 ? 23.559 -9.484 -10.457 1.00 60.25 189 SER A O 1
ATOM 1492 N N . PRO A 1 190 ? 22.585 -9.012 -12.437 1.00 61.41 190 PRO A N 1
ATOM 1493 C CA . PRO A 1 190 ? 21.460 -8.672 -13.319 1.00 61.41 190 PRO A CA 1
ATOM 1494 C C . PRO A 1 190 ? 20.481 -9.847 -13.515 1.00 61.41 190 PRO A C 1
ATOM 1496 O O . PRO A 1 190 ? 20.884 -11.005 -13.446 1.00 61.41 190 PRO A O 1
ATOM 1499 N N . CYS A 1 191 ? 19.194 -9.544 -13.729 1.00 67.31 191 CYS A N 1
ATOM 1500 C CA . CYS A 1 191 ? 18.121 -10.529 -13.933 1.00 67.31 191 CYS A CA 1
ATOM 1501 C C . CYS A 1 191 ? 18.461 -11.471 -15.109 1.00 67.31 191 CYS A C 1
ATOM 1503 O O . CYS A 1 191 ? 18.261 -11.112 -16.267 1.00 67.31 191 CYS A O 1
ATOM 1505 N N . ASN A 1 192 ? 18.937 -12.687 -14.833 1.00 58.28 192 ASN A N 1
ATOM 1506 C CA . ASN A 1 192 ? 19.380 -13.643 -15.860 1.00 58.28 192 ASN A CA 1
ATOM 1507 C C . ASN A 1 192 ? 18.234 -14.527 -16.408 1.00 58.28 192 ASN A C 1
ATOM 1509 O O . ASN A 1 192 ? 18.438 -15.693 -16.739 1.00 58.28 192 ASN A O 1
ATOM 1513 N N . GLY A 1 193 ? 17.008 -13.995 -16.449 1.00 62.69 193 GLY A N 1
ATOM 1514 C CA . GLY A 1 193 ? 15.831 -14.717 -16.943 1.00 62.69 193 GLY A CA 1
ATOM 1515 C C . GLY A 1 193 ? 14.514 -14.195 -16.375 1.00 62.69 193 GLY A C 1
ATOM 1516 O O . GLY A 1 193 ? 13.767 -13.511 -17.068 1.00 62.69 193 GLY A O 1
ATOM 1517 N N . THR A 1 194 ? 14.217 -14.515 -15.114 1.00 69.00 194 THR A N 1
ATOM 1518 C CA . THR A 1 194 ? 12.888 -14.280 -14.528 1.00 69.00 194 THR A CA 1
ATOM 1519 C C . THR A 1 194 ? 12.816 -12.933 -13.817 1.00 69.00 194 THR A C 1
ATOM 1521 O O . THR A 1 194 ? 13.513 -12.703 -12.830 1.00 69.00 194 THR A O 1
ATOM 1524 N N . VAL A 1 195 ? 11.939 -12.051 -14.293 1.00 82.75 195 VAL A N 1
ATOM 1525 C CA . VAL A 1 195 ? 11.558 -10.814 -13.598 1.00 82.75 195 VAL A CA 1
ATOM 1526 C C . VAL A 1 195 ? 10.272 -11.076 -12.823 1.00 82.75 195 VAL A C 1
ATOM 1528 O O . VAL A 1 195 ? 9.373 -11.755 -13.316 1.00 82.75 195 VAL A O 1
ATOM 1531 N N . ASN A 1 196 ? 10.168 -10.545 -11.607 1.00 83.75 196 ASN A N 1
ATOM 1532 C CA . ASN A 1 196 ? 8.928 -10.603 -10.851 1.00 83.75 196 ASN A CA 1
ATOM 1533 C C . ASN A 1 196 ? 7.842 -9.788 -11.566 1.00 83.75 196 ASN A C 1
ATOM 1535 O O . ASN A 1 196 ? 7.963 -8.573 -11.707 1.00 83.75 196 ASN A O 1
ATOM 1539 N N . THR A 1 197 ? 6.783 -10.458 -12.008 1.00 87.31 197 THR A N 1
ATOM 1540 C CA . THR A 1 197 ? 5.660 -9.828 -12.713 1.00 87.31 197 THR A CA 1
ATOM 1541 C C . THR A 1 197 ? 4.594 -9.280 -11.772 1.00 87.31 197 THR A C 1
ATOM 1543 O O . THR A 1 197 ? 3.696 -8.568 -12.215 1.00 87.31 197 THR A O 1
ATOM 1546 N N . ASP A 1 198 ? 4.671 -9.608 -10.480 1.00 91.44 198 ASP A N 1
ATOM 1547 C CA . ASP A 1 198 ? 3.712 -9.139 -9.487 1.00 91.44 198 ASP A CA 1
ATOM 1548 C C . ASP A 1 198 ? 3.934 -7.652 -9.179 1.00 91.44 198 ASP A C 1
ATOM 1550 O O . ASP A 1 198 ? 4.899 -7.286 -8.501 1.00 91.44 198 ASP A O 1
ATOM 1554 N N . GLY A 1 199 ? 2.999 -6.797 -9.593 1.00 93.94 199 GLY A N 1
ATOM 1555 C CA . GLY A 1 199 ? 2.950 -5.401 -9.159 1.00 93.94 199 GLY A CA 1
ATOM 1556 C C . GLY A 1 199 ? 2.683 -5.249 -7.664 1.00 93.94 199 GLY A C 1
ATOM 1557 O O . GLY A 1 199 ? 1.984 -6.057 -7.041 1.00 93.94 199 GLY A O 1
ATOM 1558 N N . CYS A 1 200 ? 3.189 -4.170 -7.072 1.00 95.44 200 CYS A N 1
ATOM 1559 C CA . CYS A 1 200 ? 3.014 -3.907 -5.647 1.00 95.44 200 CYS A CA 1
ATOM 1560 C C . CYS A 1 200 ? 1.563 -3.605 -5.259 1.00 95.44 200 CYS A C 1
ATOM 1562 O O . CYS A 1 200 ? 1.114 -4.062 -4.209 1.00 95.44 200 CYS A O 1
ATOM 1564 N N . PHE A 1 201 ? 0.801 -2.901 -6.099 1.00 95.62 201 PHE A N 1
ATOM 1565 C CA . PHE A 1 201 ? -0.606 -2.611 -5.820 1.00 95.62 201 PHE A CA 1
ATOM 1566 C C . PHE A 1 201 ? -1.480 -3.884 -5.808 1.00 95.62 201 PHE A C 1
ATOM 1568 O O . PHE A 1 201 ? -2.143 -4.131 -4.793 1.00 95.62 201 PHE A O 1
ATOM 1575 N N . PRO A 1 202 ? -1.422 -4.767 -6.830 1.00 94.75 202 PRO A N 1
ATOM 1576 C CA . PRO A 1 202 ? -2.069 -6.080 -6.772 1.00 94.75 202 PRO A CA 1
ATOM 1577 C C . PRO A 1 202 ? -1.643 -6.917 -5.560 1.00 94.75 202 PRO A C 1
ATOM 1579 O O . PRO A 1 202 ? -2.484 -7.553 -4.921 1.00 94.75 202 PRO A O 1
ATOM 1582 N N . LYS A 1 203 ? -0.351 -6.892 -5.198 1.00 94.50 203 LYS A N 1
ATOM 1583 C CA . LYS A 1 203 ? 0.169 -7.637 -4.043 1.00 94.50 203 LYS A CA 1
ATOM 1584 C C . LYS A 1 203 ? -0.428 -7.150 -2.725 1.00 94.50 203 LYS A C 1
ATOM 1586 O O . LYS A 1 203 ? -0.847 -7.972 -1.914 1.00 94.50 203 LYS A O 1
ATOM 1591 N N . ILE A 1 204 ? -0.503 -5.834 -2.523 1.00 95.12 204 ILE A N 1
ATOM 1592 C CA . ILE A 1 204 ? -1.125 -5.225 -1.338 1.00 95.12 204 ILE A CA 1
ATOM 1593 C C . ILE A 1 204 ? -2.601 -5.606 -1.268 1.00 95.12 204 ILE A C 1
ATOM 1595 O O . ILE A 1 204 ? -3.056 -6.063 -0.221 1.00 95.12 204 ILE A O 1
ATOM 1599 N N . LYS A 1 205 ? -3.332 -5.484 -2.382 1.00 94.19 205 LYS A N 1
ATOM 1600 C CA . LYS A 1 205 ? -4.745 -5.871 -2.440 1.00 94.19 205 LYS A CA 1
ATOM 1601 C C . LYS A 1 205 ? -4.933 -7.337 -2.049 1.00 94.19 205 LYS A C 1
ATOM 1603 O O . LYS A 1 205 ? -5.755 -7.644 -1.196 1.00 94.19 205 LYS A O 1
ATOM 1608 N N . MET A 1 206 ? -4.106 -8.228 -2.591 1.00 94.12 206 MET A N 1
ATOM 1609 C CA . MET A 1 206 ? -4.123 -9.649 -2.247 1.00 94.12 206 MET A CA 1
ATOM 1610 C C . MET A 1 206 ? -3.828 -9.897 -0.758 1.00 94.12 206 MET A C 1
ATOM 1612 O O . MET A 1 206 ? -4.456 -10.764 -0.154 1.00 94.12 206 MET A O 1
ATOM 1616 N N . LEU A 1 207 ? -2.872 -9.180 -0.159 1.00 93.00 207 LEU A N 1
ATOM 1617 C CA . LEU A 1 207 ? -2.557 -9.305 1.269 1.00 93.00 207 LEU A CA 1
ATOM 1618 C C . LEU A 1 207 ? -3.723 -8.840 2.149 1.00 93.00 207 LEU A C 1
ATOM 1620 O O . LEU A 1 207 ? -4.045 -9.501 3.132 1.00 93.00 207 LEU A O 1
ATOM 1624 N N . ILE A 1 208 ? -4.389 -7.745 1.777 1.00 93.00 208 ILE A N 1
ATOM 1625 C CA . ILE A 1 208 ? -5.589 -7.271 2.473 1.00 93.00 208 ILE A CA 1
ATOM 1626 C C . ILE A 1 208 ? -6.703 -8.308 2.337 1.00 93.00 208 ILE A C 1
ATOM 1628 O O . ILE A 1 208 ? -7.229 -8.754 3.352 1.00 93.00 208 ILE A O 1
ATOM 1632 N N . ASP A 1 209 ? -7.023 -8.751 1.121 1.00 94.06 209 ASP A N 1
ATOM 1633 C CA . ASP A 1 209 ? -8.113 -9.700 0.866 1.00 94.06 209 ASP A CA 1
ATOM 1634 C C . ASP A 1 209 ? -7.902 -11.014 1.648 1.00 94.06 209 ASP A C 1
ATOM 1636 O O . ASP A 1 209 ? -8.820 -11.512 2.300 1.00 94.06 209 ASP A O 1
ATOM 1640 N N . LYS A 1 210 ? -6.663 -11.525 1.697 1.00 93.94 210 LYS A N 1
ATOM 1641 C CA . LYS A 1 210 ? -6.309 -12.738 2.457 1.00 93.94 210 LYS A CA 1
ATOM 1642 C C . LYS A 1 210 ? -6.441 -12.578 3.972 1.00 93.94 210 LYS A C 1
ATOM 1644 O O . LYS A 1 210 ? -6.801 -13.532 4.658 1.00 93.94 210 LYS A O 1
ATOM 1649 N N . ASN A 1 211 ? -6.159 -11.392 4.501 1.00 92.75 211 ASN A N 1
ATOM 1650 C CA . ASN A 1 211 ? -6.148 -11.124 5.938 1.00 92.75 211 ASN A CA 1
ATOM 1651 C C . ASN A 1 211 ? -7.380 -10.334 6.412 1.00 92.75 211 ASN A C 1
ATOM 1653 O O . ASN A 1 211 ? -7.467 -9.997 7.593 1.00 92.75 211 ASN A O 1
ATOM 1657 N N . THR A 1 212 ? -8.355 -10.078 5.533 1.00 90.38 212 THR A N 1
ATOM 1658 C CA . THR A 1 212 ? -9.526 -9.237 5.825 1.00 90.38 212 THR A CA 1
ATOM 1659 C C . THR A 1 212 ? -10.311 -9.761 7.025 1.00 90.38 212 THR A C 1
ATOM 1661 O O . THR A 1 212 ? -10.702 -8.972 7.877 1.00 90.38 212 THR A O 1
ATOM 1664 N N . VAL A 1 213 ? -10.467 -11.083 7.169 1.00 92.81 213 VAL A N 1
ATOM 1665 C CA . VAL A 1 213 ? -11.162 -11.688 8.324 1.00 92.81 213 VAL A CA 1
ATOM 1666 C C . VAL A 1 213 ? -10.486 -11.322 9.647 1.00 92.81 213 VAL A C 1
ATOM 1668 O O . VAL A 1 213 ? -11.165 -11.011 10.622 1.00 92.81 213 VAL A O 1
ATOM 1671 N N . VAL A 1 214 ? -9.152 -11.321 9.686 1.00 91.00 214 VAL A N 1
ATOM 1672 C CA . VAL A 1 214 ? -8.389 -10.963 10.890 1.00 91.00 214 VAL A CA 1
ATOM 1673 C C . VAL A 1 214 ? -8.521 -9.470 11.180 1.00 91.00 214 VAL A C 1
ATOM 1675 O O . VAL A 1 214 ? -8.743 -9.092 12.326 1.00 91.00 214 VAL A O 1
ATOM 1678 N N . ILE A 1 215 ? -8.430 -8.628 10.147 1.00 88.81 215 ILE A N 1
ATOM 1679 C CA . ILE A 1 215 ? -8.541 -7.168 10.270 1.00 88.81 215 ILE A CA 1
ATOM 1680 C C . ILE A 1 215 ? -9.934 -6.777 10.784 1.00 88.81 215 ILE A C 1
ATOM 1682 O O . ILE A 1 215 ? -10.050 -6.057 11.774 1.00 88.81 215 ILE A O 1
ATOM 1686 N N . VAL A 1 216 ? -10.989 -7.300 10.154 1.00 89.81 216 VAL A N 1
ATOM 1687 C CA . VAL A 1 216 ? -12.381 -7.054 10.555 1.00 89.81 216 VAL A CA 1
ATOM 1688 C C . VAL A 1 216 ? -12.650 -7.633 11.943 1.00 89.81 216 VAL A C 1
ATOM 1690 O O . VAL A 1 216 ? -13.253 -6.963 12.775 1.00 89.81 216 VAL A O 1
ATOM 1693 N N . GLY A 1 217 ? -12.159 -8.841 12.233 1.00 89.19 217 GLY A N 1
ATOM 1694 C CA . GLY A 1 217 ? -12.309 -9.468 13.546 1.00 89.19 217 GLY A CA 1
ATOM 1695 C C . GLY A 1 217 ? -11.646 -8.674 14.674 1.00 89.19 217 GLY A C 1
ATOM 1696 O O . GLY A 1 217 ? -12.230 -8.537 15.746 1.00 89.19 217 GLY A O 1
ATOM 1697 N N . ALA A 1 218 ? -10.459 -8.109 14.435 1.00 87.50 218 ALA A N 1
ATOM 1698 C CA . ALA A 1 218 ? -9.795 -7.228 15.391 1.00 87.50 218 ALA A CA 1
ATOM 1699 C C . ALA A 1 218 ? -10.610 -5.947 15.643 1.00 87.50 218 ALA A C 1
ATOM 1701 O O . ALA A 1 218 ? -10.821 -5.596 16.801 1.00 87.50 218 ALA A O 1
ATOM 1702 N N . GLY A 1 219 ? -11.122 -5.303 14.586 1.00 85.75 219 GLY A N 1
ATOM 1703 C CA . GLY A 1 219 ? -11.973 -4.111 14.706 1.00 85.75 219 GLY A CA 1
ATOM 1704 C C . GLY A 1 219 ? -13.267 -4.380 15.478 1.00 85.75 219 GLY A C 1
ATOM 1705 O O . GLY A 1 219 ? -13.588 -3.662 16.417 1.00 85.75 219 GLY A O 1
ATOM 1706 N N . LEU A 1 220 ? -13.964 -5.478 15.168 1.00 87.00 220 LEU A N 1
ATOM 1707 C CA . LEU A 1 220 ? -15.163 -5.885 15.911 1.00 87.00 220 LEU A CA 1
ATOM 1708 C C . LEU A 1 220 ? -14.861 -6.215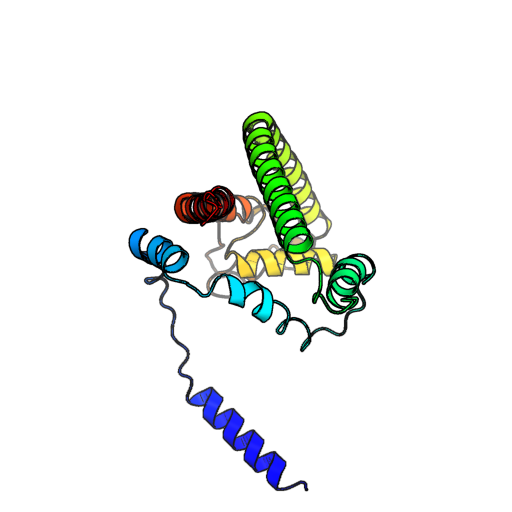 17.379 1.00 87.00 220 LEU A C 1
ATOM 1710 O O . LEU A 1 220 ? -15.683 -5.946 18.251 1.00 87.00 220 LEU A O 1
ATOM 1714 N N . GLY A 1 221 ? -13.690 -6.790 17.666 1.00 85.12 221 GLY A N 1
ATOM 1715 C CA . GLY A 1 221 ? -13.244 -7.051 19.034 1.00 85.12 221 GLY A CA 1
ATOM 1716 C C . GLY A 1 221 ? -13.031 -5.770 19.841 1.00 85.12 221 GLY A C 1
ATOM 1717 O O . GLY A 1 221 ? -13.423 -5.723 21.006 1.00 85.12 221 GLY A O 1
ATOM 1718 N N . ILE A 1 222 ? -12.456 -4.737 19.217 1.00 82.44 222 ILE A N 1
ATOM 1719 C CA . ILE A 1 222 ? -12.286 -3.408 19.821 1.00 82.44 222 ILE A CA 1
ATOM 1720 C C . ILE A 1 222 ? -13.659 -2.785 20.076 1.00 82.44 222 ILE A C 1
ATOM 1722 O O . ILE A 1 222 ? -13.986 -2.526 21.232 1.00 82.44 222 ILE A O 1
ATOM 1726 N N . ALA A 1 223 ? -14.510 -2.691 19.053 1.00 82.06 223 ALA A N 1
ATOM 1727 C CA . ALA A 1 223 ? -15.858 -2.139 19.187 1.00 82.06 223 ALA A CA 1
ATOM 1728 C C . ALA A 1 223 ? -16.682 -2.852 20.282 1.00 82.06 223 ALA A C 1
ATOM 1730 O O . ALA A 1 223 ? -17.388 -2.221 21.067 1.00 82.06 223 ALA A O 1
ATOM 1731 N N . ALA A 1 224 ? -16.559 -4.179 20.404 1.00 82.88 224 ALA A N 1
ATOM 1732 C CA . ALA A 1 224 ? -17.241 -4.939 21.448 1.00 82.88 224 ALA A CA 1
ATOM 1733 C C . ALA A 1 224 ? -16.731 -4.625 22.866 1.00 82.88 224 ALA A C 1
ATOM 1735 O O . ALA A 1 224 ? -17.513 -4.719 23.811 1.00 82.88 224 ALA A O 1
ATOM 1736 N N . LEU A 1 225 ? -15.447 -4.285 23.040 1.00 77.94 225 LEU A N 1
ATOM 1737 C CA . LEU A 1 225 ? -14.891 -3.858 24.330 1.00 77.94 225 LEU A CA 1
ATOM 1738 C C . LEU A 1 225 ? -15.412 -2.481 24.740 1.00 77.94 225 LEU A C 1
ATOM 1740 O O . LEU A 1 225 ? -15.683 -2.276 25.921 1.00 77.94 225 LEU A O 1
ATOM 1744 N N . GLU A 1 226 ? -15.591 -1.579 23.778 1.00 77.56 226 GLU A N 1
ATOM 1745 C CA . GLU A 1 226 ? -16.136 -0.237 24.012 1.00 77.56 226 GLU A CA 1
ATOM 1746 C C . GLU A 1 226 ? -17.615 -0.281 24.411 1.00 77.56 226 GLU A C 1
ATOM 1748 O O . GLU A 1 226 ? -18.049 0.465 25.287 1.00 77.56 226 GLU A O 1
ATOM 1753 N N . VAL A 1 227 ? -18.378 -1.203 23.815 1.00 71.75 227 VAL A N 1
ATOM 1754 C CA . VAL A 1 227 ? -19.824 -1.355 24.044 1.00 71.75 227 VAL A CA 1
ATOM 1755 C C . VAL A 1 227 ? -20.151 -2.189 25.287 1.00 71.75 227 VAL A C 1
ATOM 1757 O O . VAL A 1 227 ? -21.304 -2.177 25.726 1.00 71.75 227 VAL A O 1
ATOM 1760 N N . ARG A 1 228 ? -19.188 -2.911 25.894 1.00 66.31 228 ARG A N 1
ATOM 1761 C CA . ARG A 1 228 ? -19.496 -3.716 27.090 1.00 66.31 228 ARG A CA 1
ATOM 1762 C C . ARG A 1 228 ? -20.143 -2.818 28.143 1.00 66.31 228 ARG A C 1
ATOM 1764 O O . ARG A 1 228 ? -19.533 -1.820 28.532 1.00 66.31 228 ARG A O 1
ATOM 1771 N N . PRO A 1 229 ? -21.356 -3.161 28.611 1.00 49.69 229 PRO A N 1
ATOM 1772 C CA . PRO A 1 229 ? -22.063 -2.321 29.549 1.00 49.69 229 PRO A CA 1
ATOM 1773 C C . PRO A 1 229 ? -21.194 -2.168 30.788 1.00 49.69 229 PRO A C 1
ATOM 1775 O O . PRO A 1 229 ? -20.857 -3.148 31.456 1.00 49.69 229 PRO A O 1
ATOM 1778 N N . GLN A 1 230 ? -20.830 -0.925 31.086 1.00 58.53 230 GLN A N 1
ATOM 1779 C CA . GLN A 1 230 ? -20.396 -0.522 32.414 1.00 58.53 230 GLN A CA 1
ATOM 1780 C C . GLN A 1 230 ? -21.636 -0.628 33.303 1.00 58.53 230 GLN A C 1
ATOM 1782 O O . GLN A 1 230 ? -22.302 0.360 33.593 1.00 58.53 230 GLN A O 1
ATOM 1787 N N . LEU A 1 231 ? -22.026 -1.869 33.609 1.00 43.06 231 LEU A N 1
ATOM 1788 C CA . LEU A 1 231 ? -23.120 -2.159 34.512 1.00 43.06 231 LEU A CA 1
ATOM 1789 C C . LEU A 1 231 ? -22.653 -1.680 35.893 1.00 43.06 231 LEU A C 1
ATOM 1791 O O . LEU A 1 231 ? -21.605 -2.148 36.353 1.00 43.06 231 LEU A O 1
ATOM 1795 N N . PRO A 1 232 ? -23.363 -0.743 36.535 1.00 47.06 232 PRO A N 1
ATOM 1796 C CA . PRO A 1 232 ? -23.063 -0.393 37.912 1.00 47.06 232 PRO A CA 1
ATOM 1797 C C . PRO A 1 232 ? -23.279 -1.644 38.776 1.00 47.06 232 PRO A C 1
ATOM 1799 O O . PRO A 1 232 ? -24.345 -2.258 38.718 1.00 47.06 232 PRO A O 1
ATOM 1802 N N . SER A 1 233 ? -22.239 -2.047 39.511 1.00 42.97 233 SER A N 1
ATOM 1803 C CA . SER A 1 233 ? -22.318 -3.016 40.612 1.00 42.97 233 SER A CA 1
ATOM 1804 C C . SER A 1 233 ? -22.788 -2.332 41.883 1.00 42.97 233 SER A C 1
ATOM 1806 O O . SER A 1 233 ? -22.179 -1.278 42.188 1.00 42.97 233 SER A O 1
#

pLDDT: mean 71.19, std 22.47, range [30.98, 96.38]

Nearest PDB structures (foldseek):
  7rd5-assembly1_F  TM=6.015E-01  e=7.960E-03  Homo sapiens

Foldseek 3Di:
DVPVVVVVVVVVVVVVVVPDDPPPDVPPVPDPPPVNLLCVLVVDPCPVVVVVPVVPPPPDDDPDPDPCPPVVVVVVVVPPDDPPPPCPPVVVVVVLVVLVVVLVVLVVVVVCCVVCVVVVVVVVVVVLVVQLVCLLEPQVPDPVNVVVQLVLLQVLVADAQQFVCSNQNRPVCVVPVNFTDQSQAPPGPRNPDDGHGGHSNNSVVVVCVVCVCVVVVVSVSSSCVSPDDPPPD

Organism: NCBI:txid48701